Protein AF-A0A6J4PGH0-F1 (afdb_monomer_lite)

Sequence (340 aa):
TLQGSNWSDPEIQKMLEALRATGKNVSIAIIGDNDDTGIKKGKSVWLVARHLQFPCLIIDPLAIDADIPEKGDIREFLEAIESDEFLIRVEAEITKAANLLTSDISLTSHPRTCECVVCLSPKRNINSYIPDTAPTPEQNYVQKAIEALYSAGHWASIAGQLFEFTGTHYELRPEATEKRRIFGWFSTYSEFVNGKYRCNRANSASVNEVYNSMLLAVAVDPNTINPEGLNSYNGVVKINADGSHTLVPHDPKQVYTYVGCKYDPNIDPTDCDRLLECLEPSQREIFLRTAAAALNLKLVRSKLTGRGVKGLLCHGEGSNGKDTLRAVLAAVFGRGMTGR

pLDDT: mean 78.15, std 17.69, range [27.56, 97.88]

Secondary structure (DSSP, 8-state):
---SS---HHHHHHHHHHHHHT-S---EEEE--SSHHHHHHHHHHHHHHHHTT--EEEEPHHHH-TTPPTT--HHHHHHHS-HHHHHHHHHHHHHHHHHTTTS-------TTT------------TT----SSPPPPPPPHHHHHHHHHHTTS-EEEETTEEEEE-SSSEEEE-HHHHHHHHHHHHHH--EEETTEEE-TT-SHHHHHHHHHHHHHHTB--GGGSS-SSEEETTEEEEEPTTS-EEEE---TTS--S--BPPP-TT---HHHHHHHTTS-HHHHHHHHHHHHHHH-HHHHHHHSTT-PPPPP----SSSSSHHHHHHHHHHHS-TTSS--

Structure (mmCIF, N/CA/C/O backbone):
data_AF-A0A6J4PGH0-F1
#
_entry.id   AF-A0A6J4PGH0-F1
#
loop_
_atom_site.group_PDB
_atom_site.id
_atom_site.type_symbol
_atom_site.label_atom_id
_atom_site.label_alt_id
_atom_site.label_comp_id
_atom_site.label_asym_id
_atom_site.label_entity_id
_atom_site.label_seq_id
_atom_site.pdbx_PDB_ins_code
_atom_site.Cartn_x
_atom_site.Cartn_y
_atom_site.Cartn_z
_atom_site.occupancy
_atom_site.B_iso_or_equiv
_atom_site.auth_seq_id
_atom_site.auth_comp_id
_atom_site.auth_asym_id
_atom_site.auth_atom_id
_atom_site.pdbx_PDB_model_num
ATOM 1 N N . THR A 1 1 ? 31.390 29.362 -30.159 1.00 44.06 1 THR A N 1
ATOM 2 C CA . THR A 1 1 ? 31.586 27.968 -30.601 1.00 44.06 1 THR A CA 1
ATOM 3 C C . THR A 1 1 ? 31.394 27.056 -29.409 1.00 44.06 1 THR A C 1
ATOM 5 O O . THR A 1 1 ? 31.881 27.370 -28.329 1.00 44.06 1 THR A O 1
ATOM 8 N N . LEU A 1 2 ? 30.617 25.984 -29.559 1.00 51.91 2 LEU A N 1
ATOM 9 C CA . LEU A 1 2 ? 30.443 24.985 -28.502 1.00 51.91 2 LEU A CA 1
ATOM 10 C C . LEU A 1 2 ? 31.610 24.000 -28.594 1.00 51.91 2 LEU A C 1
ATOM 12 O O . LEU A 1 2 ? 31.599 23.118 -29.442 1.00 51.91 2 LEU A O 1
ATOM 16 N N . GLN A 1 3 ? 32.646 24.188 -27.776 1.00 47.75 3 GLN A N 1
ATOM 17 C CA . GLN A 1 3 ? 33.815 23.302 -27.732 1.00 47.75 3 GLN A CA 1
ATOM 18 C C . GLN A 1 3 ? 33.800 22.460 -26.452 1.00 47.75 3 GLN A C 1
ATOM 20 O O . GLN A 1 3 ? 33.634 22.998 -25.361 1.00 47.75 3 GLN A O 1
ATOM 25 N N . GLY A 1 4 ? 33.967 21.140 -26.582 1.00 53.12 4 GLY A N 1
ATOM 26 C CA . GLY A 1 4 ? 33.986 20.196 -25.456 1.00 53.12 4 GLY A CA 1
ATOM 27 C C . GLY A 1 4 ? 33.193 18.913 -25.725 1.00 53.12 4 GLY A C 1
ATOM 28 O O . GLY A 1 4 ? 32.317 18.874 -26.589 1.00 53.12 4 GLY A O 1
ATOM 29 N N . SER A 1 5 ? 33.521 17.839 -25.002 1.00 48.31 5 SER A N 1
ATOM 30 C CA . SER A 1 5 ? 32.966 16.491 -25.210 1.00 48.31 5 SER A CA 1
ATOM 31 C C . SER A 1 5 ? 31.728 16.160 -24.366 1.00 48.31 5 SER A C 1
ATOM 33 O O . SER A 1 5 ? 31.060 15.175 -24.668 1.00 48.31 5 SER A O 1
ATOM 35 N N . ASN A 1 6 ? 31.376 16.986 -23.377 1.00 53.59 6 ASN A N 1
ATOM 36 C CA . ASN A 1 6 ? 30.259 16.739 -22.463 1.00 53.59 6 ASN A CA 1
ATOM 37 C C . ASN A 1 6 ? 29.240 17.878 -22.543 1.00 53.59 6 ASN A C 1
ATOM 39 O O . ASN A 1 6 ? 29.340 18.843 -21.797 1.00 53.59 6 ASN A O 1
ATOM 43 N N . TRP A 1 7 ? 28.278 17.754 -23.457 1.00 67.50 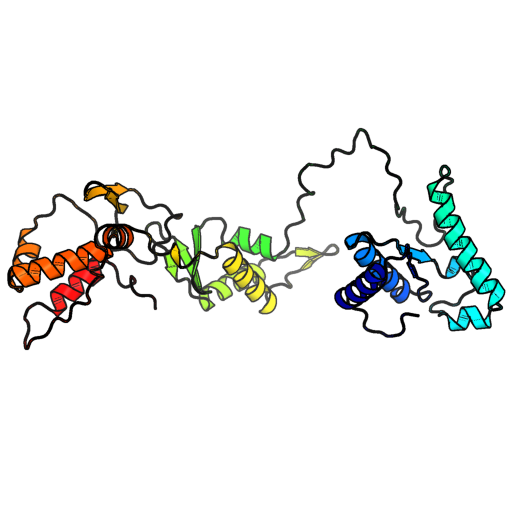7 TRP A N 1
ATOM 44 C CA . TRP A 1 7 ? 27.105 18.626 -23.508 1.00 67.50 7 TRP A CA 1
ATOM 45 C C . TRP A 1 7 ? 25.886 17.791 -23.157 1.00 67.50 7 TRP A C 1
ATOM 47 O O . TRP A 1 7 ? 25.349 17.070 -23.996 1.00 67.50 7 TRP A O 1
ATOM 57 N N . SER A 1 8 ? 25.502 17.837 -21.890 1.00 73.81 8 SER A N 1
ATOM 58 C CA . SER A 1 8 ? 24.271 17.211 -21.424 1.00 73.81 8 SER A CA 1
ATOM 59 C C . SER A 1 8 ? 23.063 18.089 -21.764 1.00 73.81 8 SER A C 1
ATOM 61 O O . SER A 1 8 ? 23.168 19.318 -21.815 1.00 73.81 8 SER A O 1
ATOM 63 N N . ASP A 1 9 ? 21.894 17.477 -21.966 1.00 76.75 9 ASP A N 1
ATOM 64 C CA . ASP A 1 9 ? 20.645 18.202 -22.248 1.00 76.75 9 ASP A CA 1
ATOM 65 C C . ASP A 1 9 ? 20.370 19.368 -21.261 1.00 76.75 9 ASP A C 1
ATOM 67 O O . ASP A 1 9 ? 19.984 20.447 -21.720 1.00 76.75 9 ASP A O 1
ATOM 71 N N . PRO A 1 10 ? 20.646 19.248 -19.938 1.00 81.44 10 PRO A N 1
ATOM 72 C CA . PRO A 1 10 ? 20.509 20.361 -18.992 1.00 81.44 10 PRO A CA 1
ATOM 73 C C . PRO A 1 10 ? 21.456 21.545 -19.242 1.00 81.44 10 PRO A C 1
ATOM 75 O O . PRO A 1 10 ? 21.111 22.688 -18.940 1.00 81.44 10 PRO A O 1
ATOM 78 N N . GLU A 1 11 ? 22.661 21.305 -19.759 1.00 80.69 11 GLU A N 1
ATOM 79 C CA . GLU A 1 11 ? 23.627 22.368 -20.072 1.00 80.69 11 GLU A CA 1
ATOM 80 C C . GLU A 1 11 ? 23.222 23.116 -21.343 1.00 80.69 11 GLU A C 1
ATOM 82 O O . GLU A 1 11 ? 23.263 24.348 -21.375 1.00 80.69 11 GLU A O 1
ATOM 87 N N . ILE A 1 12 ? 22.745 22.378 -22.351 1.00 81.12 12 ILE A N 1
ATOM 88 C CA . ILE A 1 12 ? 22.181 22.947 -23.580 1.00 81.12 12 ILE A CA 1
ATOM 89 C C . ILE A 1 12 ? 20.973 23.823 -23.232 1.00 81.12 12 ILE A C 1
ATOM 91 O O . ILE A 1 12 ? 20.886 24.963 -23.686 1.00 81.12 12 ILE A O 1
ATOM 95 N N . GLN A 1 13 ? 20.076 23.334 -22.372 1.00 84.31 13 GLN A N 1
ATOM 96 C CA . GLN A 1 13 ? 18.908 24.088 -21.926 1.00 84.31 13 GLN A CA 1
ATOM 97 C C . GLN A 1 13 ? 19.294 25.413 -21.253 1.00 84.31 13 GLN A C 1
ATOM 99 O O . GLN A 1 13 ? 18.798 26.465 -21.659 1.00 84.31 13 GLN A O 1
ATOM 104 N N . LYS A 1 14 ? 20.223 25.391 -20.285 1.00 83.88 14 LYS A N 1
ATOM 105 C CA . LYS A 1 14 ? 20.688 26.606 -19.588 1.00 83.88 14 LYS A CA 1
ATOM 106 C C . LYS A 1 14 ? 21.247 27.655 -20.548 1.00 83.88 14 LYS A C 1
ATOM 108 O O . LYS A 1 14 ? 21.003 28.847 -20.374 1.00 83.88 14 LYS A O 1
ATOM 113 N N . MET A 1 15 ? 21.989 27.224 -21.565 1.00 83.75 15 MET A N 1
ATOM 114 C CA . MET A 1 15 ? 22.529 28.124 -22.582 1.00 83.75 15 MET A CA 1
ATOM 115 C C . MET A 1 15 ? 21.416 28.776 -23.416 1.00 83.75 15 MET A C 1
ATOM 117 O O . MET A 1 15 ? 21.440 29.989 -23.629 1.00 83.75 15 MET A O 1
ATOM 121 N N . LEU A 1 16 ? 20.440 27.993 -23.881 1.00 81.38 16 LEU A N 1
ATOM 122 C CA . LEU A 1 16 ? 19.321 28.504 -24.680 1.00 81.38 16 LEU A CA 1
ATOM 123 C C . LEU A 1 16 ? 18.442 29.473 -23.882 1.00 81.38 16 LEU A C 1
ATOM 125 O O . LEU A 1 16 ? 18.019 30.507 -24.399 1.00 81.38 16 LEU A O 1
ATOM 129 N N . GLU A 1 17 ? 18.218 29.183 -22.602 1.00 84.50 17 GLU A N 1
ATOM 130 C CA . GLU A 1 17 ? 17.509 30.070 -21.679 1.00 84.50 17 GLU A CA 1
ATOM 131 C C . GLU A 1 17 ? 18.272 31.381 -21.444 1.00 84.50 17 GLU A C 1
ATOM 133 O O . GLU A 1 17 ? 17.662 32.451 -21.476 1.00 84.50 17 GLU A O 1
ATOM 138 N N . ALA A 1 18 ? 19.601 31.330 -21.294 1.00 83.06 18 ALA A N 1
ATOM 139 C CA . ALA A 1 18 ? 20.434 32.526 -21.172 1.00 83.06 18 ALA A CA 1
ATOM 140 C C . ALA A 1 18 ? 20.383 33.400 -22.437 1.00 83.06 18 ALA A C 1
ATOM 142 O O . ALA A 1 18 ? 20.279 34.622 -22.340 1.00 83.06 18 ALA A O 1
ATOM 143 N N . LEU A 1 19 ? 20.390 32.787 -23.627 1.00 77.31 19 LEU A N 1
ATOM 144 C CA . LEU A 1 19 ? 20.241 33.505 -24.897 1.00 77.31 19 LEU A CA 1
ATOM 145 C C . LEU A 1 19 ? 18.847 34.125 -25.036 1.00 77.31 19 LEU A C 1
ATOM 147 O O . LEU A 1 19 ? 18.732 35.283 -25.437 1.00 77.31 19 LEU A O 1
ATOM 151 N N . ARG A 1 20 ? 17.793 33.412 -24.625 1.00 76.62 20 ARG A N 1
ATOM 152 C CA . ARG A 1 20 ? 16.421 33.938 -24.589 1.00 76.62 20 ARG A CA 1
ATOM 153 C C . ARG A 1 20 ? 16.279 35.116 -23.620 1.00 76.62 20 ARG A C 1
ATOM 155 O O . ARG A 1 20 ? 15.600 36.089 -23.940 1.00 76.62 20 ARG A O 1
ATOM 162 N N . ALA A 1 21 ? 16.949 35.060 -22.468 1.00 78.88 21 ALA A N 1
ATOM 163 C CA . ALA A 1 21 ? 16.929 36.116 -21.456 1.00 78.88 21 ALA A CA 1
ATOM 164 C C . ALA A 1 21 ? 17.537 37.446 -21.941 1.00 78.88 21 ALA A C 1
ATOM 166 O O . ALA A 1 21 ? 17.274 38.489 -21.347 1.00 78.88 21 ALA A O 1
ATOM 167 N N . THR A 1 22 ? 18.293 37.446 -23.047 1.00 75.50 22 THR A N 1
ATOM 168 C CA . THR A 1 22 ? 18.799 38.685 -23.665 1.00 75.50 22 THR A CA 1
ATOM 169 C C . THR A 1 22 ? 17.708 39.531 -24.334 1.00 75.50 22 THR A C 1
ATOM 171 O O . THR A 1 22 ? 17.968 40.682 -24.682 1.00 75.50 22 THR A O 1
ATOM 174 N N . GLY A 1 23 ? 16.500 38.982 -24.536 1.00 65.12 23 GLY A N 1
ATOM 175 C CA . GLY A 1 23 ? 15.345 39.691 -25.102 1.00 65.12 23 GLY A CA 1
ATOM 176 C C . GLY A 1 23 ? 15.461 40.041 -26.591 1.00 65.12 23 GLY A C 1
ATOM 177 O O . GLY A 1 23 ? 14.589 40.719 -27.129 1.00 65.12 23 GLY A O 1
ATOM 178 N N . LYS A 1 24 ? 16.527 39.597 -27.267 1.00 70.75 24 LYS A N 1
ATOM 179 C CA . LYS A 1 24 ? 16.730 39.778 -28.709 1.00 70.75 24 LYS A CA 1
ATOM 180 C C . LYS A 1 24 ? 16.113 38.605 -29.480 1.00 70.75 24 LYS A C 1
ATOM 182 O O . LYS A 1 24 ? 16.091 37.480 -28.985 1.00 70.75 24 LYS A O 1
ATOM 187 N N . ASN A 1 25 ? 15.671 38.852 -30.714 1.00 68.44 25 ASN A N 1
ATOM 188 C CA . ASN A 1 25 ? 15.245 37.801 -31.646 1.00 68.44 25 ASN A CA 1
ATOM 189 C C . ASN A 1 25 ? 16.471 37.029 -32.153 1.00 68.44 25 ASN A C 1
ATOM 191 O O . ASN A 1 25 ? 16.972 37.276 -33.246 1.00 68.44 25 ASN A O 1
ATOM 195 N N . VAL A 1 26 ? 16.991 36.140 -31.312 1.00 72.62 26 VAL A N 1
ATOM 196 C CA . VAL A 1 26 ? 18.173 35.325 -31.600 1.00 72.62 26 VAL A CA 1
ATOM 197 C C . VAL A 1 26 ? 17.727 33.969 -32.133 1.00 72.62 26 VAL A C 1
ATOM 199 O O . VAL A 1 26 ? 16.844 33.332 -31.565 1.00 72.62 26 VAL A O 1
ATOM 202 N N . SER A 1 27 ? 18.362 33.529 -33.216 1.00 74.06 27 SER A N 1
ATOM 203 C CA . SER A 1 27 ? 18.277 32.158 -33.725 1.00 74.06 27 SER A CA 1
ATOM 204 C C . SER A 1 27 ? 19.649 31.510 -33.619 1.00 74.06 27 SER A C 1
ATOM 206 O O . SER A 1 27 ? 20.665 32.205 -33.653 1.00 74.06 27 SER A O 1
ATOM 208 N N . ILE A 1 28 ? 19.688 30.188 -33.485 1.00 76.56 28 ILE A N 1
ATOM 209 C CA . ILE A 1 28 ? 20.949 29.446 -33.400 1.00 76.56 28 ILE A CA 1
ATOM 210 C C . ILE A 1 28 ? 21.118 28.592 -34.644 1.00 76.56 28 ILE A C 1
ATOM 212 O O . ILE A 1 28 ? 20.252 27.779 -34.956 1.00 76.56 28 ILE A O 1
ATOM 216 N N . ALA A 1 29 ? 22.255 28.750 -35.312 1.00 77.94 29 ALA A N 1
ATOM 217 C CA . ALA A 1 29 ? 22.726 27.841 -36.344 1.00 77.94 29 ALA A CA 1
ATOM 218 C C . ALA A 1 29 ? 23.847 26.964 -35.773 1.00 77.94 29 ALA A C 1
ATOM 220 O O . ALA A 1 29 ? 24.722 27.461 -35.060 1.00 77.94 29 ALA A O 1
ATOM 221 N N . ILE A 1 30 ? 23.805 25.666 -36.061 1.00 81.00 30 ILE A N 1
ATOM 222 C CA . ILE A 1 30 ? 24.772 24.683 -35.566 1.00 81.00 30 ILE A CA 1
ATOM 223 C C . ILE A 1 30 ? 25.375 23.957 -36.751 1.00 81.00 30 ILE A C 1
ATOM 225 O O . ILE A 1 30 ? 24.653 23.348 -37.536 1.00 81.00 30 ILE A O 1
ATOM 229 N N . ILE A 1 31 ? 26.699 23.996 -36.819 1.00 80.19 31 ILE A N 1
ATOM 230 C CA . ILE A 1 31 ? 27.515 23.209 -37.737 1.00 80.19 31 ILE A CA 1
ATOM 231 C C . ILE A 1 31 ? 28.259 22.207 -36.854 1.00 80.19 31 ILE A C 1
ATOM 233 O O . ILE A 1 31 ? 28.934 22.611 -35.905 1.00 80.19 31 ILE A O 1
ATOM 237 N N . GLY A 1 32 ? 28.033 20.916 -37.088 1.00 78.94 32 GLY A N 1
ATOM 238 C CA . GLY A 1 32 ? 28.715 19.836 -36.374 1.00 78.94 32 GLY A CA 1
ATOM 239 C C . GLY A 1 32 ? 29.925 19.320 -37.148 1.00 78.94 32 GLY A C 1
ATOM 240 O O . GLY A 1 32 ? 30.144 19.713 -38.289 1.00 78.94 32 GLY A O 1
ATOM 241 N N . ASP A 1 33 ? 30.671 18.408 -36.536 1.00 81.19 33 ASP A N 1
ATOM 242 C CA . ASP A 1 33 ? 31.723 17.652 -37.222 1.00 81.19 33 ASP A CA 1
ATOM 243 C C . ASP A 1 33 ? 31.094 16.756 -38.310 1.00 81.19 33 ASP A C 1
ATOM 245 O O . ASP A 1 33 ? 29.951 16.302 -38.163 1.00 81.19 33 ASP A O 1
ATOM 249 N N . ASN A 1 34 ? 31.830 16.473 -39.390 1.00 80.25 34 ASN A N 1
ATOM 250 C CA . ASN A 1 34 ? 31.383 15.602 -40.484 1.00 80.25 34 ASN A CA 1
ATOM 251 C C . ASN A 1 34 ? 31.472 14.108 -40.107 1.00 80.25 34 ASN A C 1
ATOM 253 O O . ASN A 1 34 ? 32.156 13.314 -40.757 1.00 80.25 34 ASN A O 1
ATOM 257 N N . ASP A 1 35 ? 30.825 13.723 -39.006 1.00 77.19 35 ASP A N 1
ATOM 258 C CA . ASP A 1 35 ? 30.747 12.347 -38.521 1.00 77.19 35 ASP A CA 1
ATOM 259 C C . ASP A 1 35 ? 29.421 12.042 -37.795 1.00 77.19 35 ASP A C 1
ATOM 261 O O . ASP A 1 35 ? 28.601 12.915 -37.492 1.00 77.19 35 ASP A O 1
ATOM 265 N N . ASP A 1 36 ? 29.207 10.764 -37.471 1.00 73.50 36 ASP A N 1
ATOM 266 C CA . ASP A 1 36 ? 28.021 10.312 -36.732 1.00 73.50 36 ASP A CA 1
ATOM 267 C C . ASP A 1 36 ? 27.875 10.984 -35.355 1.00 73.50 36 ASP A C 1
ATOM 269 O O . ASP A 1 36 ? 26.766 11.083 -34.814 1.00 73.50 36 ASP A O 1
ATOM 273 N N . THR A 1 37 ? 28.984 11.423 -34.756 1.00 75.88 37 THR A N 1
ATOM 274 C CA . THR A 1 37 ? 29.007 12.077 -33.446 1.00 75.88 37 THR A CA 1
ATOM 275 C C . THR A 1 37 ? 28.481 13.507 -33.548 1.00 75.88 37 THR A C 1
ATOM 277 O O . THR A 1 37 ? 27.618 13.894 -32.756 1.00 75.88 37 THR A O 1
ATOM 280 N N . GLY A 1 38 ? 28.943 14.272 -34.536 1.00 73.56 38 GLY A N 1
ATOM 281 C CA . GLY A 1 38 ? 28.488 15.615 -34.871 1.00 73.56 38 GLY A CA 1
ATOM 282 C C . GLY A 1 38 ? 27.005 15.628 -35.223 1.00 73.56 38 GLY A C 1
ATOM 283 O O . GLY A 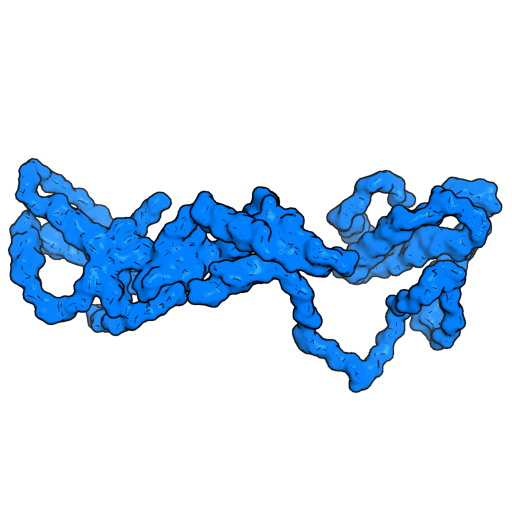1 38 ? 26.247 16.426 -34.666 1.00 73.56 38 GLY A O 1
ATOM 284 N N . ILE A 1 39 ? 26.548 14.655 -36.020 1.00 75.50 39 ILE A N 1
ATOM 285 C CA . ILE A 1 39 ? 25.127 14.488 -36.365 1.00 75.50 39 ILE A CA 1
ATOM 286 C C . ILE A 1 39 ? 24.275 14.234 -35.112 1.00 75.50 39 ILE A C 1
ATOM 288 O O . ILE A 1 39 ? 23.221 14.854 -34.933 1.00 75.50 39 ILE A O 1
ATOM 292 N N . LYS A 1 40 ? 24.707 13.335 -34.217 1.00 75.75 40 LYS A N 1
ATOM 293 C CA . LYS A 1 40 ? 23.983 13.052 -32.963 1.00 75.75 40 LYS A CA 1
ATOM 294 C C . LYS A 1 40 ? 23.931 14.275 -32.048 1.00 75.75 40 LYS A C 1
ATOM 296 O O . LYS A 1 40 ? 22.865 14.570 -31.514 1.00 75.75 40 LYS A O 1
ATOM 301 N N . LYS A 1 41 ? 25.035 15.015 -31.914 1.00 76.50 41 LYS A N 1
ATOM 302 C CA . LYS A 1 41 ? 25.087 16.257 -31.125 1.00 76.50 41 LYS A CA 1
ATOM 303 C C . LYS A 1 41 ? 24.156 17.330 -31.691 1.00 76.50 41 LYS A C 1
ATOM 305 O O . LYS A 1 41 ? 23.384 17.914 -30.934 1.00 76.50 41 LYS A O 1
ATOM 310 N N . GLY A 1 42 ? 24.163 17.541 -33.009 1.00 77.19 42 GLY A N 1
ATOM 311 C CA . GLY A 1 42 ? 23.244 18.466 -33.679 1.00 77.19 42 GLY A CA 1
ATOM 312 C C . GLY A 1 42 ? 21.776 18.114 -33.416 1.00 77.19 42 GLY A C 1
ATOM 313 O O . GLY A 1 42 ? 20.981 18.984 -33.059 1.00 77.19 42 GLY A O 1
ATOM 314 N N . LYS A 1 43 ? 21.425 16.821 -33.481 1.00 78.00 43 LYS A N 1
ATOM 315 C CA . LYS A 1 43 ? 20.077 16.330 -33.143 1.00 78.00 43 LYS A CA 1
ATOM 316 C C . LYS A 1 43 ? 19.695 16.594 -31.684 1.00 78.00 43 LYS A C 1
ATOM 318 O O . LYS A 1 43 ? 18.575 17.039 -31.440 1.00 78.00 43 LYS A O 1
ATOM 323 N N . SER A 1 44 ? 20.597 16.356 -30.731 1.00 77.56 44 SER A N 1
ATOM 324 C CA . SER A 1 44 ? 20.342 16.643 -29.312 1.00 77.56 44 SER A CA 1
ATOM 325 C C . SER A 1 44 ? 20.061 18.126 -29.073 1.00 77.56 44 SER A C 1
ATOM 327 O O . SER A 1 44 ? 19.065 18.463 -28.434 1.00 77.56 44 SER A O 1
ATOM 329 N N . VAL A 1 45 ? 20.866 19.028 -29.647 1.00 79.00 45 VAL A N 1
ATOM 330 C CA . VAL A 1 45 ? 20.634 20.471 -29.475 1.00 79.00 45 VAL A CA 1
ATOM 331 C C . VAL A 1 45 ? 19.317 20.910 -30.120 1.00 79.00 45 VAL A C 1
ATOM 333 O O . VAL A 1 45 ? 18.567 21.676 -29.514 1.00 79.00 45 VAL A O 1
ATOM 336 N N . TRP A 1 46 ? 18.986 20.383 -31.302 1.00 80.25 46 TRP A N 1
ATOM 337 C CA . TRP A 1 46 ? 17.708 20.664 -31.959 1.00 80.25 46 TRP A CA 1
ATOM 338 C C . TRP A 1 46 ? 16.501 20.206 -31.128 1.00 80.25 46 TRP A C 1
ATOM 340 O O . TRP A 1 46 ? 15.517 20.938 -31.021 1.00 80.25 46 TRP A O 1
ATOM 350 N N . LEU A 1 47 ? 16.570 19.024 -30.502 1.00 75.19 47 LEU A N 1
ATOM 351 C CA . LEU A 1 47 ? 15.499 18.509 -29.640 1.00 75.19 47 LEU A CA 1
ATOM 352 C C . LEU A 1 47 ? 15.262 19.415 -28.428 1.00 75.19 47 LEU A C 1
ATOM 354 O O . LEU A 1 47 ? 14.121 19.800 -28.166 1.00 75.19 47 LEU A O 1
ATOM 358 N N . VAL A 1 48 ? 16.328 19.810 -27.728 1.00 77.50 48 VAL A N 1
ATOM 359 C CA . VAL A 1 48 ? 16.228 20.721 -26.577 1.00 77.50 48 VAL A CA 1
ATOM 360 C C . VAL A 1 48 ? 15.696 22.092 -27.013 1.00 77.50 48 VAL A C 1
ATOM 362 O O . VAL A 1 48 ? 14.776 22.622 -26.389 1.00 77.50 48 VAL A O 1
ATOM 365 N N . ALA A 1 49 ? 16.188 22.642 -28.128 1.00 73.75 49 ALA A N 1
ATOM 366 C CA . ALA A 1 49 ? 15.690 23.904 -28.676 1.00 73.75 49 ALA A CA 1
ATOM 367 C C . ALA A 1 49 ? 14.201 23.836 -29.037 1.00 73.75 49 ALA A C 1
ATOM 369 O O . ALA A 1 49 ? 13.439 24.743 -28.701 1.00 73.75 49 ALA A O 1
ATOM 370 N N . ARG A 1 50 ? 13.751 22.728 -29.634 1.00 75.12 50 ARG A N 1
ATOM 371 C CA . ARG A 1 50 ? 12.338 22.497 -29.952 1.00 75.12 50 ARG A CA 1
ATOM 372 C C . ARG A 1 50 ? 11.466 22.436 -28.699 1.00 75.12 50 ARG A C 1
ATOM 374 O O . ARG A 1 50 ? 10.388 23.028 -28.699 1.00 75.12 50 ARG A O 1
ATOM 381 N N . HIS A 1 51 ? 11.920 21.767 -27.638 1.00 72.69 51 HIS A N 1
ATOM 382 C CA . HIS A 1 51 ? 11.201 21.733 -26.359 1.00 72.69 51 HIS A CA 1
ATOM 383 C C . HIS A 1 51 ? 11.037 23.126 -25.740 1.00 72.69 51 HIS A C 1
ATOM 385 O O . HIS A 1 51 ? 9.988 23.425 -25.174 1.00 72.69 51 HIS A O 1
ATOM 391 N N . LEU A 1 52 ? 12.031 23.997 -25.909 1.00 73.44 52 LEU A N 1
ATOM 392 C CA . LEU A 1 52 ? 12.001 25.380 -25.425 1.00 73.44 52 LEU A CA 1
ATOM 393 C C . LEU A 1 52 ? 11.335 26.366 -26.399 1.00 73.44 52 LEU A C 1
ATOM 395 O O . LEU A 1 52 ? 11.275 27.560 -26.098 1.00 73.44 52 LEU A O 1
ATOM 399 N N . GLN A 1 53 ? 10.837 25.881 -27.546 1.00 74.19 53 GLN A N 1
ATOM 400 C CA . GLN A 1 53 ? 10.312 26.692 -28.653 1.00 74.19 53 GLN A CA 1
ATOM 401 C C . GLN A 1 53 ? 11.313 27.756 -29.141 1.00 74.19 53 GLN A C 1
ATOM 403 O O . GLN A 1 53 ? 10.940 28.874 -29.492 1.00 74.19 53 GLN A O 1
ATOM 408 N N . PHE A 1 54 ? 12.599 27.409 -29.144 1.00 72.12 54 PHE A N 1
ATOM 409 C CA . PHE A 1 54 ? 13.692 28.283 -29.546 1.00 72.12 54 PHE A CA 1
ATOM 410 C C . PHE A 1 54 ? 14.077 28.026 -31.019 1.00 72.12 54 PHE A C 1
ATOM 412 O O . PHE A 1 54 ? 14.309 26.867 -31.379 1.00 72.12 54 PHE A O 1
ATOM 419 N N . PRO A 1 55 ? 14.175 29.057 -31.885 1.00 77.62 55 PRO A N 1
ATOM 420 C CA . PRO A 1 55 ? 14.565 28.881 -33.286 1.00 77.62 55 PRO A CA 1
ATOM 421 C C . PRO A 1 55 ? 15.978 28.295 -33.438 1.00 77.62 55 PRO A C 1
ATOM 423 O O . PRO A 1 55 ? 16.967 28.893 -33.004 1.00 77.62 55 PRO A O 1
ATOM 426 N N . CYS A 1 56 ? 16.075 27.125 -34.075 1.00 80.31 56 CYS A N 1
ATOM 427 C CA . CYS A 1 56 ? 17.331 26.401 -34.260 1.00 80.31 56 CYS A CA 1
ATOM 428 C C . CYS A 1 56 ? 17.427 25.783 -35.662 1.00 80.31 56 CYS A C 1
ATOM 430 O O . CYS A 1 56 ? 16.493 25.120 -36.117 1.00 80.31 56 CYS A O 1
ATOM 432 N N . LEU A 1 57 ? 18.572 25.985 -36.316 1.00 80.31 57 LEU A N 1
ATOM 433 C CA . LEU A 1 57 ? 18.945 25.426 -37.611 1.00 80.31 57 LEU A CA 1
ATOM 434 C C . LEU A 1 57 ? 20.169 24.520 -37.443 1.00 80.31 57 LEU A C 1
ATOM 436 O O . LEU A 1 57 ? 21.175 24.933 -36.868 1.00 80.31 57 LEU A O 1
ATOM 440 N N . ILE A 1 58 ? 20.092 23.303 -37.978 1.00 81.06 58 ILE A N 1
ATOM 441 C CA . ILE A 1 58 ? 21.249 22.415 -38.123 1.00 81.06 58 ILE A CA 1
ATOM 442 C C . ILE A 1 58 ? 21.710 22.507 -39.574 1.00 81.06 58 ILE A C 1
ATOM 444 O O . ILE A 1 58 ? 20.910 22.271 -40.478 1.00 81.06 58 ILE A O 1
ATOM 448 N N . ILE A 1 59 ? 22.971 22.875 -39.782 1.00 80.12 59 ILE A N 1
ATOM 449 C CA . ILE A 1 59 ? 23.585 23.005 -41.103 1.00 80.12 59 ILE A CA 1
ATOM 450 C C . ILE A 1 59 ? 24.426 21.757 -41.357 1.00 80.12 59 ILE A C 1
ATOM 452 O O . ILE A 1 59 ? 25.234 21.366 -40.513 1.00 80.12 59 ILE A O 1
ATOM 456 N N . ASP A 1 60 ? 24.206 21.129 -42.511 1.00 79.38 60 ASP A N 1
ATOM 457 C CA . ASP A 1 60 ? 24.998 19.988 -42.965 1.00 79.38 60 ASP A CA 1
ATOM 458 C C . ASP A 1 60 ? 26.412 20.463 -43.350 1.00 79.38 60 ASP A C 1
ATOM 460 O O . ASP A 1 60 ? 26.533 21.342 -44.210 1.00 79.38 60 ASP A O 1
ATOM 464 N N . PRO A 1 61 ? 27.477 19.899 -42.754 1.00 80.12 61 PRO A N 1
ATOM 465 C CA . PRO A 1 61 ? 28.858 20.180 -43.134 1.00 80.12 61 PRO A CA 1
ATOM 466 C C . PRO A 1 61 ? 29.117 20.065 -44.644 1.00 80.12 61 PRO A C 1
ATOM 468 O O . PRO A 1 61 ? 29.791 20.918 -45.222 1.00 80.12 61 PRO A O 1
ATOM 471 N N . LEU A 1 62 ? 28.505 19.075 -45.303 1.00 80.38 62 LEU A N 1
ATOM 472 C CA . LEU A 1 62 ? 28.668 18.832 -46.741 1.00 80.38 62 LEU A CA 1
ATOM 473 C C . LEU A 1 62 ? 27.994 19.894 -47.620 1.00 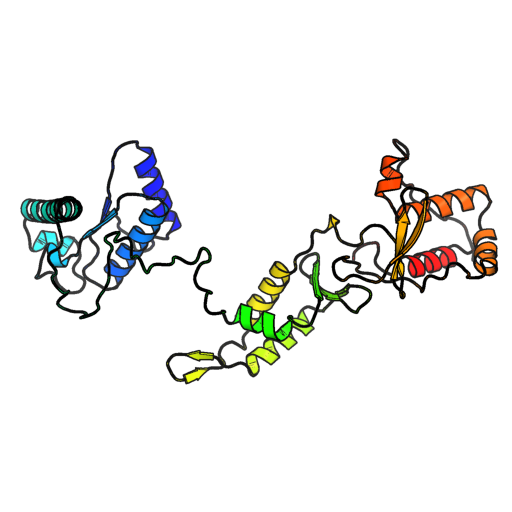80.38 62 LEU A C 1
ATOM 475 O O . LEU A 1 62 ? 28.304 20.004 -48.805 1.00 80.38 62 LEU A O 1
ATOM 479 N N . ALA A 1 63 ? 27.065 20.676 -47.062 1.00 78.69 63 ALA A N 1
ATOM 480 C CA . ALA A 1 63 ? 26.465 21.810 -47.761 1.00 78.69 63 ALA A CA 1
ATOM 481 C C . ALA A 1 63 ? 27.396 23.035 -47.786 1.00 78.69 63 ALA A C 1
ATOM 483 O O . ALA A 1 63 ? 27.232 23.907 -48.637 1.00 78.69 63 ALA A O 1
ATOM 484 N N . ILE A 1 64 ? 28.366 23.098 -46.869 1.00 80.00 64 ILE A N 1
ATOM 485 C CA . ILE A 1 64 ? 29.365 24.170 -46.795 1.00 80.00 64 ILE A CA 1
ATOM 486 C C . ILE A 1 64 ? 30.590 23.800 -47.635 1.00 80.00 64 ILE A C 1
ATOM 488 O O . ILE A 1 64 ? 31.060 24.609 -48.438 1.00 80.00 64 ILE A O 1
ATOM 492 N N . ASP A 1 65 ? 31.078 22.571 -47.491 1.00 81.62 65 ASP A N 1
ATOM 493 C CA . ASP A 1 65 ? 32.174 22.031 -48.288 1.00 81.62 65 ASP A CA 1
ATOM 494 C C . ASP A 1 65 ? 31.864 20.590 -48.684 1.00 81.62 65 ASP A C 1
ATOM 496 O O . ASP A 1 65 ? 31.764 19.709 -47.833 1.00 81.62 65 ASP A O 1
ATOM 500 N N . ALA A 1 66 ? 31.709 20.343 -49.982 1.00 81.25 66 ALA A N 1
ATOM 501 C CA . ALA A 1 66 ? 31.401 19.012 -50.492 1.00 81.25 66 ALA A CA 1
ATOM 502 C C . ALA A 1 66 ? 32.578 18.035 -50.329 1.00 81.25 66 ALA A C 1
ATOM 504 O O . ALA A 1 66 ? 32.355 16.821 -50.291 1.00 81.25 66 ALA A O 1
ATOM 505 N N . ASP A 1 67 ? 33.801 18.563 -50.214 1.00 80.56 67 ASP A N 1
ATOM 506 C CA . ASP A 1 67 ? 35.041 17.792 -50.156 1.00 80.56 67 ASP A CA 1
ATOM 507 C C . ASP A 1 67 ? 35.587 17.653 -48.723 1.00 80.56 67 ASP A C 1
ATOM 509 O O . ASP A 1 67 ? 36.668 17.087 -48.530 1.00 80.56 67 ASP A O 1
ATOM 513 N N . ILE A 1 68 ? 34.839 18.108 -47.704 1.00 83.19 68 ILE A N 1
ATOM 514 C CA . ILE A 1 68 ? 35.264 17.972 -46.307 1.00 83.19 68 ILE A CA 1
ATOM 515 C C . ILE A 1 68 ? 35.503 16.490 -45.954 1.00 83.19 68 ILE A C 1
ATOM 517 O O . ILE A 1 68 ? 34.632 15.639 -46.189 1.00 83.19 68 ILE A O 1
ATOM 521 N N . PRO A 1 69 ? 36.666 16.147 -45.363 1.00 78.81 69 PRO A N 1
ATOM 522 C CA . PRO A 1 69 ? 36.984 14.776 -44.987 1.00 78.81 69 PRO A CA 1
ATOM 523 C C . PRO A 1 69 ? 35.956 14.154 -44.035 1.00 78.81 69 PRO A C 1
ATOM 525 O O . PRO A 1 69 ? 35.252 14.843 -43.294 1.00 78.81 69 PRO A O 1
ATOM 528 N N . GLU A 1 70 ? 35.899 12.822 -44.005 1.00 76.25 70 GLU A N 1
ATOM 529 C CA . GLU A 1 70 ? 35.162 12.095 -42.967 1.00 76.25 70 GLU A CA 1
ATOM 530 C C . GLU A 1 70 ? 35.776 12.424 -41.595 1.00 76.25 70 GLU A C 1
ATOM 532 O O . GLU A 1 70 ? 36.983 12.265 -41.405 1.00 76.25 70 GLU A O 1
ATOM 537 N N . LYS A 1 71 ? 34.947 12.879 -40.646 1.00 79.88 71 LYS A N 1
ATOM 538 C CA . LYS A 1 71 ? 35.354 13.483 -39.360 1.00 79.88 71 LYS A CA 1
ATOM 539 C C . LYS A 1 71 ? 36.064 14.835 -39.460 1.00 79.88 71 LYS A C 1
ATOM 541 O O . LYS A 1 71 ? 36.693 15.238 -38.487 1.00 79.88 71 LYS A O 1
ATOM 546 N N . GLY A 1 72 ? 35.961 15.526 -40.593 1.00 77.50 72 GLY A N 1
ATOM 547 C CA . GLY A 1 72 ? 36.411 16.911 -40.702 1.00 77.50 72 GLY A CA 1
ATOM 548 C C . GLY A 1 72 ? 35.642 17.814 -39.736 1.00 77.50 72 GLY A C 1
ATOM 549 O O . GLY A 1 72 ? 34.433 17.649 -39.542 1.00 77.50 72 GLY A O 1
ATOM 550 N N . ASP A 1 73 ? 36.357 18.744 -39.122 1.00 78.69 73 ASP A N 1
ATOM 551 C CA . ASP A 1 73 ? 35.864 19.734 -38.183 1.00 78.69 73 ASP A CA 1
ATOM 552 C C . ASP A 1 73 ? 35.951 21.156 -38.779 1.00 78.69 73 ASP A C 1
ATOM 554 O O . ASP A 1 73 ? 36.139 21.365 -39.983 1.00 78.69 73 ASP A O 1
ATOM 558 N N . ILE A 1 74 ? 35.717 22.174 -37.948 1.00 78.69 74 ILE A N 1
ATOM 559 C CA . ILE A 1 74 ? 35.714 23.570 -38.398 1.00 78.69 74 ILE A CA 1
ATOM 560 C C . ILE A 1 74 ? 37.073 24.065 -38.895 1.00 78.69 74 ILE A C 1
ATOM 562 O O . ILE A 1 74 ? 37.144 25.001 -39.687 1.00 78.69 74 ILE A O 1
ATOM 566 N N . ARG A 1 75 ? 38.156 23.452 -38.431 1.00 81.19 75 ARG A N 1
ATOM 567 C CA . ARG A 1 75 ? 39.511 23.747 -38.861 1.00 81.19 75 ARG A CA 1
ATOM 568 C C . ARG A 1 75 ? 39.708 23.328 -40.308 1.00 81.19 75 ARG A C 1
ATOM 570 O O . ARG A 1 75 ? 40.248 24.118 -41.071 1.00 81.19 75 ARG A O 1
ATOM 577 N N . GLU A 1 76 ? 39.227 22.152 -40.696 1.00 80.88 76 GLU A N 1
ATOM 578 C CA . GLU A 1 76 ? 39.311 21.677 -42.074 1.00 80.88 76 GLU A CA 1
ATOM 579 C C . GLU A 1 76 ? 38.526 22.589 -43.027 1.00 80.88 76 GLU A C 1
ATOM 581 O O . GLU A 1 76 ? 39.023 22.883 -44.112 1.00 80.88 76 GLU A O 1
ATOM 586 N N . PHE A 1 77 ? 37.376 23.138 -42.606 1.00 77.00 77 PHE A N 1
ATOM 587 C CA . PHE A 1 77 ? 36.672 24.160 -43.397 1.00 77.00 77 PHE A CA 1
ATOM 588 C C . PHE A 1 77 ? 37.525 25.404 -43.642 1.00 77.00 77 PHE A C 1
ATOM 590 O O . PHE A 1 77 ? 37.569 25.905 -44.760 1.00 77.00 77 PHE A O 1
ATOM 597 N N . LEU A 1 78 ? 38.189 25.911 -42.603 1.00 80.06 78 LEU A N 1
ATOM 598 C CA . LEU A 1 78 ? 38.982 27.140 -42.683 1.00 80.06 78 LEU A CA 1
ATOM 599 C C . LEU A 1 78 ? 40.357 26.930 -43.339 1.00 80.06 78 LEU A C 1
ATOM 601 O O . LEU A 1 78 ? 41.009 27.902 -43.710 1.00 80.06 78 LEU A O 1
ATOM 605 N N . GLU A 1 79 ? 40.811 25.680 -43.464 1.00 82.62 79 GLU A N 1
ATOM 606 C CA . GLU A 1 79 ? 42.012 25.305 -44.217 1.00 82.62 79 GLU A CA 1
ATOM 607 C C . GLU A 1 79 ? 41.705 25.077 -45.710 1.00 82.62 79 GLU A C 1
ATOM 609 O O . GLU A 1 79 ? 42.562 25.345 -46.553 1.00 82.62 79 GLU A O 1
ATOM 614 N N . ALA A 1 80 ? 40.495 24.613 -46.045 1.00 78.19 80 ALA A N 1
ATOM 615 C CA . ALA A 1 80 ? 40.059 24.366 -47.421 1.00 78.19 80 ALA A CA 1
ATOM 616 C C . ALA A 1 80 ? 39.401 25.587 -48.091 1.00 78.19 80 ALA A C 1
ATOM 618 O O . ALA A 1 80 ? 39.466 25.736 -49.313 1.00 78.19 80 ALA A O 1
ATOM 619 N N . ILE A 1 81 ? 38.764 26.460 -47.305 1.00 82.56 81 ILE A N 1
ATOM 620 C CA . ILE A 1 81 ? 37.969 27.593 -47.780 1.00 82.56 81 ILE A CA 1
ATOM 621 C C . ILE A 1 81 ? 38.395 28.865 -47.035 1.00 82.56 81 ILE A C 1
ATOM 623 O O . ILE A 1 81 ? 38.522 28.881 -45.812 1.00 82.56 81 ILE A O 1
ATOM 627 N N . GLU A 1 82 ? 38.575 29.962 -47.774 1.00 82.00 82 GLU A N 1
ATOM 628 C CA . GLU A 1 82 ? 38.825 31.285 -47.191 1.00 82.00 82 GLU A CA 1
ATOM 629 C C . GLU A 1 82 ? 37.680 31.704 -46.251 1.00 82.00 82 GLU A C 1
ATOM 631 O O . GLU A 1 82 ? 36.504 31.451 -46.517 1.00 82.00 82 GLU A O 1
ATOM 636 N N . SER A 1 83 ? 38.007 32.384 -45.150 1.00 80.12 83 SER A N 1
ATOM 637 C CA . SER A 1 83 ? 37.041 32.672 -44.071 1.00 80.12 83 SER A CA 1
ATOM 638 C C . SER A 1 83 ? 35.794 33.435 -44.541 1.00 80.12 83 SER A C 1
ATOM 640 O O . SER A 1 83 ? 34.691 33.163 -44.066 1.00 80.12 83 SER A O 1
ATOM 642 N N . ASP A 1 84 ? 35.951 34.355 -45.495 1.00 81.75 84 ASP A N 1
ATOM 643 C CA . ASP A 1 84 ? 34.835 35.125 -46.055 1.00 81.75 84 ASP A CA 1
ATOM 644 C C . ASP A 1 84 ? 33.899 34.242 -46.893 1.00 81.75 84 ASP A C 1
ATOM 646 O O . ASP A 1 84 ? 32.678 34.358 -46.805 1.00 81.75 84 ASP A O 1
ATOM 650 N N . GLU A 1 85 ? 34.459 33.301 -47.654 1.00 81.38 85 GLU A N 1
ATOM 651 C CA . GLU A 1 85 ? 33.697 32.342 -48.457 1.00 81.38 85 GLU A CA 1
ATOM 652 C C . GLU A 1 85 ? 32.960 31.335 -47.559 1.00 81.38 85 GLU A C 1
ATOM 654 O O . GLU A 1 85 ? 31.801 31.004 -47.816 1.00 81.38 85 GLU A O 1
ATOM 659 N N . PHE A 1 86 ? 33.571 30.910 -46.449 1.00 82.31 86 PHE A N 1
ATOM 660 C CA . PHE A 1 86 ? 32.897 30.099 -45.432 1.00 82.31 86 PHE A CA 1
ATOM 661 C C . PHE A 1 86 ? 31.665 30.819 -44.858 1.00 82.31 86 PHE A C 1
ATOM 663 O O . PHE A 1 86 ? 30.580 30.236 -44.791 1.00 82.31 86 PHE A O 1
ATOM 670 N N . LEU A 1 87 ? 31.798 32.099 -44.494 1.00 82.44 87 LEU A N 1
ATOM 671 C CA . LEU A 1 87 ? 30.679 32.895 -43.979 1.00 82.44 87 LEU A CA 1
ATOM 672 C C . LEU A 1 87 ? 29.569 33.069 -45.020 1.00 82.44 87 LEU A C 1
ATOM 674 O O . LEU A 1 87 ? 28.403 32.868 -44.685 1.00 82.44 87 LEU A O 1
ATOM 678 N N . ILE A 1 88 ? 29.919 33.351 -46.280 1.00 84.12 88 ILE A N 1
ATOM 679 C CA . ILE A 1 88 ? 28.951 33.470 -47.382 1.00 84.12 88 ILE A CA 1
ATOM 680 C C . ILE A 1 88 ? 28.136 32.182 -47.535 1.00 84.12 88 ILE A C 1
ATOM 682 O O . ILE A 1 88 ? 26.914 32.238 -47.682 1.00 84.12 88 ILE A O 1
ATOM 686 N N . ARG A 1 89 ? 28.776 31.010 -47.462 1.00 82.44 89 ARG A N 1
ATOM 687 C CA . ARG A 1 89 ? 28.085 29.715 -47.587 1.00 82.44 89 ARG A CA 1
ATOM 688 C C . ARG A 1 89 ? 27.175 29.415 -46.401 1.00 82.44 89 ARG A C 1
ATOM 690 O O . ARG A 1 89 ? 26.054 28.942 -46.591 1.00 82.44 89 ARG A O 1
ATOM 697 N N . VAL A 1 90 ? 27.612 29.739 -45.185 1.00 81.50 90 VAL A N 1
ATOM 698 C CA . VAL A 1 90 ? 26.785 29.597 -43.977 1.00 81.50 90 VAL A CA 1
ATOM 699 C C . VAL A 1 90 ? 25.570 30.523 -44.038 1.00 81.50 90 VAL A C 1
ATOM 701 O O . VAL A 1 90 ? 24.444 30.088 -43.786 1.00 81.50 90 VAL A O 1
ATOM 704 N N . GLU A 1 91 ? 25.767 31.786 -44.415 1.00 81.38 91 GLU A N 1
ATOM 705 C CA . GLU A 1 91 ? 24.679 32.746 -44.600 1.00 81.38 91 GLU A CA 1
ATOM 706 C C . GLU A 1 91 ? 23.728 32.324 -45.724 1.00 81.38 91 GLU A C 1
ATOM 708 O O . GLU A 1 91 ? 22.512 32.477 -45.581 1.00 81.38 91 GLU A O 1
ATOM 713 N N . ALA A 1 92 ? 24.244 31.742 -46.809 1.00 80.81 92 ALA A N 1
ATOM 714 C CA . ALA A 1 92 ? 23.431 31.221 -47.902 1.00 80.81 92 ALA A CA 1
ATOM 715 C C . ALA A 1 92 ? 22.518 30.078 -47.437 1.00 80.81 92 ALA A C 1
ATOM 717 O O . ALA A 1 92 ? 21.330 30.092 -47.760 1.00 80.81 92 ALA A O 1
ATOM 718 N N . GLU A 1 93 ? 23.013 29.138 -46.627 1.00 78.50 93 GLU A N 1
ATOM 719 C CA . GLU A 1 93 ? 22.185 28.054 -46.079 1.00 78.50 93 GLU A CA 1
ATOM 720 C C . GLU A 1 93 ? 21.170 28.559 -45.039 1.00 78.50 93 GLU A C 1
ATOM 722 O O . GLU A 1 93 ? 20.015 28.127 -45.050 1.00 78.50 93 GLU A O 1
ATOM 727 N N . ILE A 1 94 ? 21.532 29.542 -44.204 1.00 78.25 94 ILE A N 1
ATOM 728 C CA . ILE A 1 94 ? 20.575 30.221 -43.308 1.00 78.25 94 ILE A CA 1
ATOM 729 C C . ILE A 1 94 ? 19.472 30.914 -44.123 1.00 78.25 94 ILE A C 1
ATOM 731 O O . ILE A 1 94 ? 18.283 30.753 -43.839 1.00 78.25 94 ILE A O 1
ATOM 735 N N . THR A 1 95 ? 19.849 31.655 -45.165 1.00 77.75 95 THR A N 1
ATOM 736 C CA . THR A 1 95 ? 18.921 32.384 -46.042 1.00 77.75 95 THR A CA 1
ATOM 737 C C . THR A 1 95 ? 18.021 31.429 -46.821 1.00 77.75 95 THR A C 1
ATOM 739 O O . THR A 1 95 ? 16.819 31.656 -46.945 1.00 77.75 95 THR A O 1
ATOM 742 N N . LYS A 1 96 ? 18.569 30.316 -47.309 1.00 76.81 96 LYS A N 1
ATOM 743 C CA . LYS A 1 96 ? 17.828 29.249 -47.987 1.00 76.81 96 LYS A CA 1
ATOM 744 C C . LYS A 1 96 ? 16.821 28.588 -47.053 1.00 76.81 96 LYS A C 1
ATOM 746 O O . LYS A 1 96 ? 15.671 28.421 -47.445 1.00 76.81 96 LYS A O 1
ATOM 751 N N . ALA A 1 97 ? 17.203 28.283 -45.813 1.00 69.00 97 ALA A N 1
ATOM 752 C CA . ALA A 1 97 ? 16.280 27.768 -44.804 1.00 69.00 97 ALA A CA 1
ATOM 753 C C . ALA A 1 97 ? 15.164 28.778 -44.473 1.00 69.00 97 ALA A C 1
ATOM 755 O O . ALA A 1 97 ? 14.007 28.387 -44.318 1.00 69.00 97 ALA A O 1
ATOM 756 N N . ALA A 1 98 ? 15.483 30.075 -44.436 1.00 67.25 98 ALA A N 1
ATOM 757 C CA . ALA A 1 98 ? 14.502 31.142 -44.245 1.00 67.25 98 ALA A CA 1
ATOM 758 C C . ALA A 1 98 ? 13.546 31.304 -45.448 1.00 67.25 98 ALA A C 1
ATOM 760 O O . ALA A 1 98 ? 12.356 31.534 -45.251 1.00 67.25 98 ALA A O 1
ATOM 761 N N . ASN A 1 99 ? 14.034 31.134 -46.681 1.00 60.47 99 ASN A N 1
ATOM 762 C CA . ASN A 1 99 ? 13.250 31.269 -47.918 1.00 60.47 99 ASN A CA 1
ATOM 763 C C . ASN A 1 99 ? 12.432 30.011 -48.274 1.00 60.47 99 ASN A C 1
ATOM 765 O O . ASN A 1 99 ? 11.382 30.103 -48.914 1.00 60.47 99 ASN A O 1
ATOM 769 N N . LEU A 1 100 ? 12.865 28.829 -47.828 1.00 59.38 100 LEU A N 1
ATOM 770 C CA . LEU A 1 100 ? 12.091 27.583 -47.922 1.00 59.38 100 LEU A CA 1
ATOM 771 C C . LEU A 1 100 ? 10.820 27.613 -47.051 1.00 59.38 100 LEU A C 1
ATOM 773 O O . LEU A 1 100 ? 9.905 26.826 -47.279 1.00 59.38 100 LEU A O 1
ATOM 777 N N . LEU A 1 101 ? 10.722 28.538 -46.089 1.00 51.25 101 LEU A N 1
ATOM 778 C CA . LEU A 1 101 ? 9.505 28.771 -45.302 1.00 51.25 101 LEU A CA 1
ATOM 779 C C . LEU A 1 101 ? 8.436 29.588 -46.061 1.00 51.25 101 LEU A C 1
ATOM 781 O O . LEU A 1 101 ? 7.309 29.684 -45.575 1.00 51.25 101 LEU A O 1
ATOM 785 N N . THR A 1 102 ? 8.748 30.155 -47.236 1.00 42.66 102 THR A N 1
ATOM 786 C CA . THR A 1 102 ? 7.863 31.071 -47.989 1.00 42.66 102 THR A CA 1
ATOM 787 C C . THR A 1 102 ? 7.518 30.651 -49.423 1.00 42.66 102 THR A C 1
ATOM 789 O O . THR A 1 102 ? 6.669 31.302 -50.029 1.00 42.66 102 THR A O 1
ATOM 792 N N . SER A 1 103 ? 8.083 29.579 -49.989 1.00 33.53 103 SER A N 1
ATOM 793 C CA . SER A 1 103 ? 7.751 29.150 -51.362 1.00 33.53 103 SER A CA 1
ATOM 794 C C . SER A 1 103 ? 7.752 27.627 -51.535 1.00 33.53 103 SER A C 1
ATOM 796 O O . SER A 1 103 ? 8.611 26.924 -51.010 1.00 33.53 103 SER A O 1
ATOM 798 N N . ASP A 1 104 ? 6.741 27.121 -52.244 1.00 31.14 104 ASP A N 1
ATOM 799 C CA . ASP A 1 104 ? 6.461 25.699 -52.450 1.00 31.14 104 ASP A CA 1
ATOM 800 C C . ASP A 1 104 ? 7.646 24.895 -53.031 1.00 31.14 104 ASP A C 1
ATOM 802 O O . ASP A 1 104 ? 8.055 25.064 -54.176 1.00 31.14 104 ASP A O 1
ATOM 806 N N . ILE A 1 105 ? 8.144 23.977 -52.200 1.00 41.16 105 ILE A N 1
ATOM 807 C CA . ILE A 1 105 ? 8.408 22.544 -52.427 1.00 41.16 105 ILE A CA 1
ATOM 808 C C . ILE A 1 105 ? 8.915 22.145 -53.831 1.00 41.16 105 ILE A C 1
ATOM 810 O O . ILE A 1 105 ? 8.142 21.794 -54.723 1.00 41.16 105 ILE A O 1
ATOM 814 N N . SER A 1 106 ? 10.238 22.002 -53.948 1.00 28.88 106 SER A N 1
ATOM 815 C CA . SER A 1 106 ? 10.893 21.127 -54.929 1.00 28.88 106 SER A CA 1
ATOM 816 C C . SER A 1 106 ? 11.703 20.056 -54.193 1.00 28.88 106 SER A C 1
ATOM 818 O O . SER A 1 106 ? 12.537 20.366 -53.346 1.00 28.88 106 SER A O 1
ATOM 820 N N . LEU A 1 107 ? 11.419 18.790 -54.502 1.00 33.09 107 LEU A N 1
ATOM 821 C CA . LEU A 1 107 ? 12.043 17.591 -53.935 1.00 33.09 107 LEU A CA 1
ATOM 822 C C . LEU A 1 107 ? 13.462 17.385 -54.481 1.00 33.09 107 LEU A C 1
ATOM 824 O O . LEU A 1 107 ? 13.633 17.282 -55.693 1.00 33.09 107 LEU A O 1
ATOM 828 N N . THR A 1 108 ? 14.440 17.161 -53.602 1.00 31.55 108 THR A N 1
ATOM 829 C CA . THR A 1 108 ? 15.654 16.399 -53.945 1.00 31.55 108 THR A CA 1
ATOM 830 C C . THR A 1 108 ? 16.033 15.448 -52.814 1.00 31.55 108 THR A C 1
ATOM 832 O O . THR A 1 108 ? 16.047 15.824 -51.644 1.00 31.55 108 THR A O 1
ATOM 835 N N . SER A 1 109 ? 16.314 14.201 -53.184 1.00 30.39 109 SER A N 1
ATOM 836 C CA . SER A 1 109 ? 16.666 13.076 -52.314 1.00 30.39 109 SER A CA 1
ATOM 837 C C . SER A 1 109 ? 18.073 13.216 -51.722 1.00 30.39 109 SER A C 1
ATOM 839 O O . SER A 1 109 ? 18.984 13.671 -52.410 1.00 30.39 109 SER A O 1
ATOM 841 N N . HIS A 1 110 ? 18.282 12.741 -50.489 1.00 36.03 110 HIS A N 1
ATOM 842 C CA . HIS A 1 110 ? 19.617 12.653 -49.889 1.00 36.03 110 HIS A CA 1
ATOM 843 C C . HIS A 1 110 ? 20.444 11.551 -50.588 1.00 36.03 110 HIS A C 1
ATOM 845 O O . HIS A 1 110 ? 20.037 10.386 -50.570 1.00 36.03 110 HIS A O 1
ATOM 851 N N . PRO A 1 111 ? 21.626 11.854 -51.158 1.00 39.50 111 PRO A N 1
ATOM 852 C CA . PRO A 1 111 ? 22.352 10.936 -52.045 1.00 39.50 111 PRO A CA 1
ATOM 853 C C . PRO A 1 111 ? 23.073 9.758 -51.359 1.00 39.50 111 PRO A C 1
ATOM 855 O O . PRO A 1 111 ? 23.748 8.994 -52.040 1.00 39.50 111 PRO A O 1
ATOM 858 N N . ARG A 1 112 ? 22.957 9.578 -50.033 1.00 37.41 112 ARG A N 1
ATOM 859 C CA . ARG A 1 112 ? 23.761 8.586 -49.284 1.00 37.41 112 ARG A CA 1
ATOM 860 C C . ARG A 1 112 ? 22.954 7.569 -48.487 1.00 37.41 112 ARG A C 1
ATOM 862 O O . ARG A 1 112 ? 23.347 6.411 -48.444 1.00 37.41 112 ARG A O 1
ATOM 869 N N . THR A 1 113 ? 21.836 7.956 -47.883 1.00 47.53 113 THR A N 1
ATOM 870 C CA . THR A 1 113 ? 21.081 7.044 -47.008 1.00 47.53 113 THR A CA 1
ATOM 871 C C . THR A 1 113 ? 19.874 6.407 -47.686 1.00 47.53 113 TH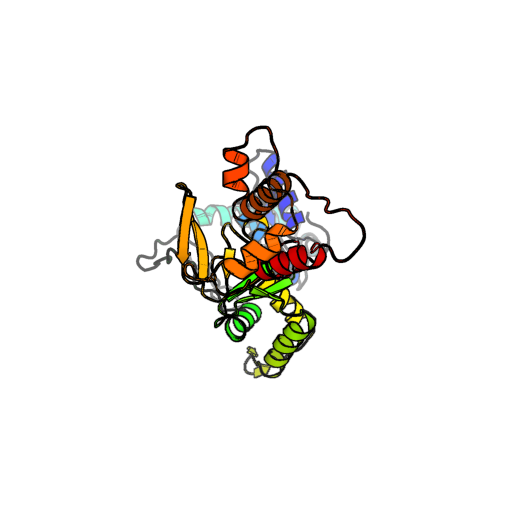R A C 1
ATOM 873 O O . THR A 1 113 ? 19.395 5.392 -47.200 1.00 47.53 113 THR A O 1
ATOM 876 N N . CYS A 1 114 ? 19.371 6.963 -48.798 1.00 40.59 114 CYS A N 1
ATOM 877 C CA . CYS A 1 114 ? 18.109 6.541 -49.432 1.00 40.59 114 CYS A CA 1
ATOM 878 C C . CYS A 1 114 ? 16.912 6.413 -48.459 1.00 40.59 114 CYS A C 1
ATOM 880 O O . CYS A 1 114 ? 15.888 5.832 -48.813 1.00 40.59 114 CYS A O 1
ATOM 882 N N . GLU A 1 115 ? 17.001 6.971 -47.250 1.00 33.47 115 GLU A N 1
ATOM 883 C CA . GLU A 1 115 ? 15.917 6.978 -46.277 1.00 33.47 115 GLU A CA 1
ATOM 884 C C . GLU A 1 115 ? 15.066 8.230 -46.492 1.00 33.47 115 GLU A C 1
ATOM 886 O O . GLU A 1 115 ? 15.565 9.359 -46.482 1.00 33.47 115 GLU A O 1
ATOM 891 N N . CYS A 1 116 ? 13.758 8.040 -46.684 1.00 32.81 116 CYS A N 1
ATOM 892 C CA . CYS A 1 116 ? 12.785 9.128 -46.680 1.00 32.81 116 CYS A CA 1
ATOM 893 C C . CYS A 1 116 ? 12.650 9.684 -45.257 1.00 32.81 116 CYS A C 1
ATOM 895 O O . CYS A 1 116 ? 11.752 9.299 -44.509 1.00 32.81 116 CYS A O 1
ATOM 897 N N . VAL A 1 117 ? 13.540 10.595 -44.875 1.00 31.61 117 VAL A N 1
ATOM 898 C CA . VAL A 1 117 ? 13.420 11.324 -43.613 1.00 31.61 117 VAL A CA 1
ATOM 899 C C . VAL A 1 117 ? 12.570 12.569 -43.853 1.00 31.61 117 VAL A C 1
ATOM 901 O O . VAL A 1 117 ? 12.975 13.517 -44.520 1.00 31.61 117 VAL A O 1
ATOM 904 N N . VAL A 1 118 ? 11.349 12.534 -43.327 1.00 30.31 118 VAL A N 1
ATOM 905 C CA . VAL A 1 118 ? 10.396 13.645 -43.350 1.00 30.31 118 VAL A CA 1
ATOM 906 C C . VAL A 1 118 ? 10.834 14.720 -42.353 1.00 30.31 118 VAL A C 1
ATOM 908 O O . VAL A 1 118 ? 10.904 14.448 -41.156 1.00 30.31 118 VAL A O 1
ATOM 911 N N . CYS A 1 119 ? 11.001 15.957 -42.825 1.00 27.56 119 CYS A N 1
ATOM 912 C CA . CYS A 1 119 ? 10.858 17.164 -42.008 1.00 27.56 119 CYS A CA 1
ATOM 913 C C . CYS A 1 119 ? 9.800 18.087 -42.644 1.00 27.56 119 CYS A C 1
ATOM 915 O O . CYS A 1 119 ? 9.694 18.201 -43.861 1.00 27.56 119 CYS A O 1
ATOM 917 N N . LEU A 1 120 ? 8.941 18.635 -41.785 1.00 32.41 120 LEU A N 1
ATOM 918 C CA . LEU A 1 120 ? 7.508 18.885 -41.994 1.00 32.41 120 LEU A CA 1
ATOM 919 C C . LEU A 1 120 ? 7.152 20.117 -42.848 1.00 32.41 120 LEU A C 1
ATOM 921 O O . LEU A 1 120 ? 7.695 21.195 -42.636 1.00 32.41 120 LEU A O 1
ATOM 925 N N . SER A 1 121 ? 6.079 20.007 -43.642 1.00 28.95 121 SER A N 1
ATOM 926 C CA . SER A 1 121 ? 5.106 21.102 -43.801 1.00 28.95 121 SER A CA 1
ATOM 927 C C . SER A 1 121 ? 3.757 20.685 -43.187 1.00 28.95 121 SER A C 1
ATOM 929 O O . SER A 1 121 ? 3.393 19.504 -43.245 1.00 28.95 121 SER A O 1
ATOM 931 N N . PRO A 1 122 ? 3.002 21.614 -42.566 1.00 37.16 122 PRO A N 1
ATOM 932 C CA . PRO A 1 122 ? 1.724 21.331 -41.927 1.00 37.16 122 PRO A CA 1
ATOM 933 C C . PRO A 1 122 ? 0.632 21.199 -42.995 1.00 37.16 122 PRO A C 1
ATOM 935 O O . PRO A 1 122 ? -0.210 22.076 -43.168 1.00 37.16 122 PRO A O 1
ATOM 938 N N . LYS A 1 123 ? 0.606 20.079 -43.722 1.00 33.44 123 LYS A N 1
ATOM 939 C CA . LYS A 1 123 ? -0.632 19.662 -44.381 1.00 33.44 123 LYS A CA 1
ATOM 940 C C . LYS A 1 123 ? -1.569 19.166 -43.287 1.00 33.44 123 LYS A C 1
ATOM 942 O O . LYS A 1 123 ? -1.284 18.158 -42.644 1.00 33.44 123 LYS A O 1
ATOM 947 N N . ARG A 1 124 ? -2.698 19.867 -43.098 1.00 41.19 124 ARG A N 1
ATOM 948 C CA . ARG A 1 124 ? -3.921 19.269 -42.544 1.00 41.19 124 ARG A CA 1
ATOM 949 C C . ARG A 1 124 ? -4.202 18.027 -43.380 1.00 41.19 124 ARG A C 1
ATOM 951 O O . ARG A 1 124 ? -4.750 18.114 -44.475 1.00 41.19 124 ARG A O 1
ATOM 958 N N . ASN A 1 125 ? -3.745 16.885 -42.896 1.00 31.62 125 ASN A N 1
ATOM 959 C CA . ASN A 1 125 ? -4.113 15.615 -43.460 1.00 31.62 125 ASN A CA 1
ATOM 960 C C . ASN A 1 125 ? -5.564 15.402 -43.018 1.00 31.62 125 ASN A C 1
ATOM 962 O O . ASN A 1 125 ? -5.863 15.309 -41.832 1.00 31.62 125 ASN A O 1
ATOM 966 N N . ILE A 1 126 ? -6.481 15.387 -43.982 1.00 40.38 126 ILE A N 1
ATOM 967 C CA . ILE A 1 126 ? -7.905 15.115 -43.739 1.00 40.38 126 ILE A CA 1
ATOM 968 C C . ILE A 1 126 ? -8.098 13.639 -43.301 1.00 40.38 126 ILE A C 1
ATOM 970 O O . ILE A 1 126 ? -9.194 13.246 -42.936 1.00 40.38 126 ILE A O 1
ATOM 974 N N . ASN A 1 127 ? -7.011 12.855 -43.214 1.00 44.12 127 ASN A N 1
ATOM 975 C CA . ASN A 1 127 ? -6.922 11.571 -42.515 1.00 44.12 127 ASN A CA 1
ATOM 976 C C . ASN A 1 127 ? -5.852 11.522 -41.396 1.00 44.12 127 ASN A C 1
ATOM 978 O O . ASN A 1 127 ? -5.512 10.434 -40.938 1.00 44.12 127 ASN A O 1
ATOM 982 N N . SER A 1 128 ? -5.325 12.652 -40.898 1.00 38.00 128 SER A N 1
ATOM 983 C CA . SER A 1 128 ? -4.628 12.660 -39.599 1.00 38.00 128 SER A CA 1
ATOM 984 C C . SER A 1 128 ? -5.646 12.894 -38.497 1.00 38.00 128 SER A C 1
ATOM 986 O O . SER A 1 128 ? -5.753 13.988 -37.941 1.00 38.00 128 SER A O 1
ATOM 988 N N . TYR A 1 129 ? -6.389 11.843 -38.170 1.00 41.41 129 TYR A N 1
ATOM 989 C CA . TYR A 1 129 ? -6.828 11.689 -36.797 1.00 41.41 129 TYR A CA 1
ATOM 990 C C . TYR A 1 129 ? -5.552 11.671 -35.946 1.00 41.41 129 TYR A C 1
ATOM 992 O O . TYR A 1 129 ? -4.801 10.699 -35.965 1.00 41.41 129 TYR A O 1
ATOM 1000 N N . ILE A 1 130 ? -5.237 12.794 -35.297 1.00 42.31 130 ILE A N 1
ATOM 1001 C CA . ILE A 1 130 ? -4.395 12.765 -34.108 1.00 42.31 130 ILE A CA 1
ATOM 1002 C C . ILE A 1 130 ? -5.341 12.172 -33.073 1.00 42.31 130 ILE A C 1
ATOM 1004 O O . ILE A 1 130 ? -6.313 12.850 -32.734 1.00 42.31 130 ILE A O 1
ATOM 1008 N N . PRO A 1 131 ? -5.169 10.909 -32.651 1.00 43.03 131 PRO A N 1
ATOM 1009 C CA . PRO A 1 131 ? -5.954 10.429 -31.535 1.00 43.03 131 PRO A CA 1
ATOM 1010 C C . PRO A 1 131 ? -5.732 11.412 -30.388 1.00 43.03 131 PRO A C 1
ATOM 1012 O O . PRO A 1 131 ? -4.588 11.760 -30.092 1.00 43.03 131 PRO A O 1
ATOM 1015 N N . ASP A 1 132 ? -6.810 11.870 -29.750 1.00 52.84 132 ASP A N 1
ATOM 1016 C CA . ASP A 1 132 ? -6.728 12.740 -28.564 1.00 52.84 132 ASP A CA 1
ATOM 1017 C C . ASP A 1 132 ? -5.856 12.112 -27.449 1.00 52.84 132 ASP A C 1
ATOM 1019 O O . ASP A 1 132 ? -5.456 12.768 -26.490 1.00 52.84 132 ASP A O 1
ATOM 1023 N N . THR A 1 133 ? -5.513 10.831 -27.602 1.00 44.88 133 THR A N 1
ATOM 1024 C CA . THR A 1 133 ? -4.551 10.051 -26.831 1.00 44.88 133 THR A CA 1
ATOM 1025 C C . THR A 1 133 ? -3.346 9.644 -27.684 1.00 44.88 133 THR A C 1
ATOM 1027 O O . THR A 1 133 ? -3.518 9.040 -28.740 1.00 44.88 133 THR A O 1
ATOM 1030 N N . ALA A 1 134 ? -2.122 9.888 -27.203 1.00 52.41 134 ALA A N 1
ATOM 1031 C CA . ALA A 1 134 ? -0.886 9.386 -27.816 1.00 52.41 134 ALA A CA 1
ATOM 1032 C C . ALA A 1 134 ? -0.980 7.882 -28.181 1.00 52.41 134 ALA A C 1
ATOM 1034 O O . ALA A 1 134 ? -1.658 7.136 -27.464 1.00 52.41 134 ALA A O 1
ATOM 1035 N N . PRO A 1 135 ? -0.309 7.413 -29.258 1.00 51.47 135 PRO A N 1
ATOM 1036 C CA . PRO A 1 135 ? -0.263 5.987 -29.576 1.00 51.47 135 PRO A CA 1
ATOM 1037 C C . PRO A 1 135 ? 0.228 5.210 -28.354 1.00 51.47 135 PRO A C 1
ATOM 1039 O O . PRO A 1 135 ? 1.155 5.652 -27.672 1.00 51.47 135 PRO A O 1
ATOM 1042 N N . THR A 1 136 ? -0.418 4.082 -28.053 1.00 53.09 136 THR A N 1
ATOM 1043 C CA . THR A 1 136 ? -0.093 3.286 -26.868 1.00 53.09 136 THR A CA 1
ATOM 1044 C C . THR A 1 136 ? 1.377 2.866 -26.954 1.00 53.09 136 THR A C 1
ATOM 1046 O O . THR A 1 136 ? 1.740 2.178 -27.910 1.00 53.09 136 THR A O 1
ATOM 1049 N N . PRO A 1 137 ? 2.246 3.305 -26.026 1.00 62.44 137 PRO A N 1
ATOM 1050 C CA . PRO A 1 137 ? 3.653 2.937 -26.073 1.00 62.44 137 PRO A CA 1
ATOM 1051 C C . PRO A 1 137 ? 3.784 1.420 -25.929 1.00 62.44 137 PRO A C 1
ATOM 1053 O O . PRO A 1 137 ? 3.030 0.799 -25.175 1.00 62.44 137 PRO A O 1
ATOM 1056 N N . GLU A 1 138 ? 4.746 0.822 -26.637 1.00 71.19 138 GLU A N 1
ATOM 1057 C CA . GLU A 1 138 ? 5.096 -0.577 -26.397 1.00 71.19 138 GLU A CA 1
ATOM 1058 C C . GLU A 1 138 ? 5.437 -0.753 -24.918 1.00 71.19 138 GLU A C 1
ATOM 1060 O O . GLU A 1 138 ? 6.261 -0.018 -24.365 1.00 71.19 138 GLU A O 1
ATOM 1065 N N . GLN A 1 139 ? 4.786 -1.721 -24.270 1.00 76.00 139 GLN A N 1
ATOM 1066 C CA . GLN A 1 139 ? 5.032 -1.969 -22.860 1.00 76.00 139 GLN A CA 1
ATOM 1067 C C . GLN A 1 139 ? 6.489 -2.371 -22.654 1.00 76.00 139 GLN A C 1
ATOM 1069 O O . GLN A 1 139 ? 6.974 -3.353 -23.235 1.00 76.00 139 GLN A O 1
ATOM 1074 N N . ASN A 1 140 ? 7.183 -1.640 -21.787 1.00 86.31 140 ASN A N 1
ATOM 1075 C CA . ASN A 1 140 ? 8.527 -2.027 -21.399 1.00 86.31 140 ASN A CA 1
ATOM 1076 C C . ASN A 1 140 ? 8.483 -3.290 -20.515 1.00 86.31 140 ASN A C 1
ATOM 1078 O O . ASN A 1 140 ? 7.438 -3.706 -20.005 1.00 86.31 140 ASN A O 1
ATOM 1082 N N . TYR A 1 141 ? 9.640 -3.917 -20.323 1.00 87.38 141 TYR A N 1
ATOM 1083 C CA . TYR A 1 141 ? 9.746 -5.141 -19.529 1.00 87.38 141 TYR A CA 1
ATOM 1084 C C . TYR A 1 141 ? 9.257 -4.966 -18.079 1.00 87.38 141 TYR A C 1
ATOM 1086 O O . TYR A 1 141 ? 8.789 -5.928 -17.475 1.00 87.38 141 TYR A O 1
ATOM 1094 N N . VAL A 1 142 ? 9.349 -3.749 -17.527 1.00 92.06 142 VAL A N 1
ATOM 1095 C CA . VAL A 1 142 ? 8.877 -3.427 -16.176 1.00 92.06 142 VAL A CA 1
ATOM 1096 C C . VAL A 1 142 ? 7.355 -3.473 -16.119 1.00 92.06 142 VAL A C 1
ATOM 1098 O O . VAL A 1 142 ? 6.802 -4.140 -15.253 1.00 92.06 142 VAL A O 1
ATOM 1101 N N . GLN A 1 143 ? 6.677 -2.834 -17.072 1.00 90.75 143 GLN A N 1
ATOM 1102 C CA . GLN A 1 143 ? 5.219 -2.849 -17.191 1.00 90.75 143 GLN A CA 1
ATOM 1103 C C . GLN A 1 143 ? 4.698 -4.273 -17.397 1.00 90.75 143 GLN A C 1
ATOM 1105 O O . GLN A 1 143 ? 3.768 -4.678 -16.708 1.00 90.75 143 GLN A O 1
ATOM 1110 N N . LYS A 1 144 ? 5.356 -5.063 -18.255 1.00 91.06 144 LYS A N 1
ATOM 1111 C CA . LYS A 1 144 ? 5.015 -6.479 -18.470 1.00 91.06 144 LYS A CA 1
ATOM 1112 C C . LYS A 1 144 ? 5.182 -7.318 -17.206 1.00 91.06 144 LYS A C 1
ATOM 1114 O O . LYS A 1 144 ? 4.315 -8.126 -16.890 1.00 91.06 144 LYS A O 1
ATOM 1119 N N . ALA A 1 145 ? 6.281 -7.126 -16.473 1.00 92.62 145 ALA A N 1
ATOM 1120 C CA . ALA A 1 145 ? 6.500 -7.812 -15.204 1.00 92.62 145 ALA A CA 1
ATOM 1121 C C . ALA A 1 145 ? 5.440 -7.415 -14.169 1.00 92.62 145 ALA A C 1
ATOM 1123 O O . ALA A 1 145 ? 4.914 -8.282 -13.473 1.00 92.62 145 ALA A O 1
ATOM 1124 N N . ILE A 1 146 ? 5.098 -6.123 -14.091 1.00 94.31 146 ILE A N 1
ATOM 1125 C CA . ILE A 1 146 ? 4.086 -5.631 -13.156 1.00 94.31 146 ILE A CA 1
ATOM 1126 C C . ILE A 1 146 ? 2.717 -6.238 -13.472 1.00 94.31 146 ILE A C 1
ATOM 1128 O O . ILE A 1 146 ? 2.062 -6.784 -12.587 1.00 94.31 146 ILE A O 1
ATOM 1132 N N . GLU A 1 147 ? 2.307 -6.197 -14.736 1.00 92.69 147 GLU A N 1
ATOM 1133 C CA . GLU A 1 147 ? 1.043 -6.773 -15.189 1.00 92.69 147 GLU A CA 1
ATOM 1134 C C . GLU A 1 147 ? 0.988 -8.286 -14.939 1.00 92.69 147 GLU A C 1
ATOM 1136 O O . GLU A 1 147 ? 0.002 -8.793 -14.406 1.00 92.69 147 GLU A O 1
ATOM 1141 N N . ALA A 1 148 ? 2.065 -9.014 -15.233 1.00 92.62 148 ALA A N 1
ATOM 1142 C CA . ALA A 1 148 ? 2.108 -10.459 -15.040 1.00 92.62 148 ALA A CA 1
ATOM 1143 C C . ALA A 1 148 ? 2.084 -10.874 -13.558 1.00 92.62 148 ALA A C 1
ATOM 1145 O O . ALA A 1 148 ? 1.509 -11.908 -13.217 1.00 92.62 148 ALA A O 1
ATOM 1146 N N . LEU A 1 149 ? 2.723 -10.104 -12.671 1.00 94.19 149 LEU A N 1
ATOM 1147 C CA . LEU A 1 149 ? 2.905 -10.488 -11.267 1.00 94.19 149 LEU A CA 1
ATOM 1148 C C . LEU A 1 149 ? 1.855 -9.902 -10.319 1.00 94.19 149 LEU A C 1
ATOM 1150 O O . LEU A 1 149 ? 1.581 -10.520 -9.284 1.00 94.19 149 LEU A O 1
ATOM 1154 N N . TYR A 1 150 ? 1.271 -8.749 -10.648 1.00 95.44 150 TYR A N 1
ATOM 1155 C CA . TYR A 1 150 ? 0.453 -7.974 -9.710 1.00 95.44 150 TYR A CA 1
ATOM 1156 C C . TYR A 1 150 ? -0.982 -7.698 -10.182 1.00 95.44 150 TYR A C 1
ATOM 1158 O O . TYR A 1 150 ? -1.775 -7.229 -9.371 1.00 95.44 150 TYR A O 1
ATOM 1166 N N . SER A 1 151 ? -1.367 -8.032 -11.422 1.00 91.56 151 SER A N 1
ATOM 1167 C CA . SER A 1 151 ? -2.702 -7.704 -11.972 1.00 91.56 151 SER A CA 1
ATOM 1168 C C . SER A 1 151 ? -3.892 -8.320 -11.225 1.00 91.56 151 SER A C 1
ATOM 1170 O O . SER A 1 151 ? -4.964 -7.723 -11.191 1.00 91.56 151 SER A O 1
ATOM 1172 N N . ALA A 1 152 ? -3.723 -9.498 -10.621 1.00 87.69 152 ALA A N 1
ATOM 1173 C CA . ALA A 1 152 ? -4.803 -10.210 -9.933 1.00 87.69 152 ALA A CA 1
ATOM 1174 C C . ALA A 1 152 ? -5.063 -9.728 -8.491 1.00 87.69 152 ALA A C 1
ATOM 1176 O O . ALA A 1 152 ? -6.077 -10.098 -7.903 1.00 87.69 152 ALA A O 1
ATOM 1177 N N . GLY A 1 153 ? -4.145 -8.953 -7.906 1.00 89.06 153 GLY A N 1
ATOM 1178 C CA . GLY A 1 153 ? -4.193 -8.560 -6.496 1.00 89.06 153 GLY A CA 1
ATOM 1179 C C . GLY A 1 153 ? -4.466 -7.073 -6.295 1.00 89.06 153 GLY A C 1
ATOM 1180 O O . GLY A 1 153 ? -4.253 -6.255 -7.189 1.00 89.06 153 GLY A O 1
ATOM 1181 N N . HIS A 1 154 ? -4.886 -6.714 -5.082 1.00 96.31 154 HIS A N 1
ATOM 1182 C CA . HIS A 1 154 ? -4.876 -5.325 -4.629 1.00 96.31 154 HIS A CA 1
ATOM 1183 C C . HIS A 1 154 ? -3.643 -5.093 -3.765 1.00 96.31 154 HIS A C 1
ATOM 1185 O O . HIS A 1 154 ? -3.373 -5.851 -2.832 1.00 96.31 154 HIS A O 1
ATOM 1191 N N . TRP A 1 155 ? -2.897 -4.044 -4.088 1.00 97.19 155 TRP A N 1
ATOM 1192 C CA . TRP A 1 155 ? -1.586 -3.779 -3.513 1.00 97.19 155 TRP A CA 1
ATOM 1193 C C . TRP A 1 155 ? -1.531 -2.368 -2.954 1.00 97.19 155 TRP A C 1
ATOM 1195 O O . TRP A 1 155 ? -2.175 -1.460 -3.475 1.00 97.19 155 TRP A O 1
ATOM 1205 N N . ALA A 1 156 ? -0.735 -2.199 -1.908 1.00 96.94 156 ALA A N 1
ATOM 1206 C CA . ALA A 1 156 ? -0.459 -0.910 -1.301 1.00 96.94 156 ALA A CA 1
ATOM 1207 C C . ALA A 1 156 ? 1.026 -0.819 -0.950 1.00 96.94 156 ALA A C 1
ATOM 1209 O O . ALA A 1 156 ? 1.640 -1.803 -0.539 1.00 96.94 156 ALA A O 1
ATOM 1210 N N . SER A 1 157 ? 1.601 0.367 -1.094 1.00 96.56 157 SER A N 1
ATOM 1211 C CA . SER A 1 157 ? 2.953 0.685 -0.654 1.00 96.56 157 SER A CA 1
ATOM 1212 C C . SER A 1 157 ? 2.878 1.687 0.488 1.00 96.56 157 SER A C 1
ATOM 1214 O O . SER A 1 157 ? 2.317 2.776 0.350 1.00 96.56 157 SER A O 1
ATOM 1216 N N . ILE A 1 158 ? 3.416 1.282 1.638 1.00 92.50 158 ILE A N 1
ATOM 1217 C CA . ILE A 1 158 ? 3.371 2.022 2.898 1.00 92.50 158 ILE A CA 1
ATOM 1218 C C . ILE A 1 158 ? 4.803 2.131 3.405 1.00 92.50 158 ILE A C 1
ATOM 1220 O O . ILE A 1 158 ? 5.458 1.115 3.623 1.00 92.50 158 ILE A O 1
ATOM 1224 N N . ALA A 1 159 ? 5.301 3.359 3.564 1.00 89.19 159 ALA A N 1
ATOM 1225 C CA . ALA A 1 159 ? 6.671 3.627 4.017 1.00 89.19 159 ALA A CA 1
ATOM 1226 C C . ALA A 1 159 ? 7.757 2.850 3.228 1.00 89.19 159 ALA A C 1
ATOM 1228 O O . ALA A 1 159 ? 8.757 2.413 3.792 1.00 89.19 159 ALA A O 1
ATOM 1229 N N . GLY A 1 160 ? 7.554 2.660 1.917 1.00 90.75 160 GLY A N 1
ATOM 1230 C CA . GLY A 1 160 ? 8.489 1.940 1.042 1.00 90.75 160 GLY A CA 1
ATOM 1231 C C . GLY A 1 160 ? 8.426 0.412 1.146 1.00 90.75 160 GLY A C 1
ATOM 1232 O O . GLY A 1 160 ? 9.282 -0.273 0.591 1.00 90.75 160 GLY A O 1
ATOM 1233 N N . GLN A 1 161 ? 7.430 -0.135 1.842 1.00 94.50 161 GLN A N 1
ATOM 1234 C CA . GLN A 1 161 ? 7.180 -1.569 1.942 1.00 94.50 161 GLN A CA 1
ATOM 1235 C C . GLN A 1 161 ? 5.916 -1.950 1.172 1.00 94.50 161 GLN A C 1
ATOM 1237 O O . GLN A 1 161 ? 4.944 -1.198 1.161 1.00 94.50 161 GLN A O 1
ATOM 1242 N N . LEU A 1 162 ? 5.924 -3.131 0.552 1.00 96.81 162 LEU A N 1
ATOM 1243 C CA . LEU A 1 162 ? 4.805 -3.631 -0.241 1.00 96.81 162 LEU A CA 1
ATOM 1244 C C . LEU A 1 162 ? 3.844 -4.461 0.615 1.00 96.81 162 LEU A C 1
ATOM 1246 O O . LEU A 1 162 ? 4.272 -5.326 1.378 1.00 96.81 162 LEU A O 1
ATOM 1250 N N . PHE A 1 163 ? 2.547 -4.244 0.437 1.00 96.81 163 PHE A N 1
ATOM 1251 C CA . PHE A 1 163 ? 1.479 -4.983 1.094 1.00 96.81 163 PHE A CA 1
ATOM 1252 C C . PHE A 1 163 ? 0.479 -5.528 0.071 1.00 96.81 163 PHE A C 1
ATOM 1254 O O . PHE A 1 163 ? 0.238 -4.901 -0.961 1.00 96.81 163 PHE A O 1
ATOM 1261 N N . GLU A 1 164 ? -0.127 -6.671 0.386 1.00 96.88 164 GLU A N 1
ATOM 1262 C CA . GLU A 1 164 ? -1.150 -7.342 -0.428 1.00 96.88 164 GLU A CA 1
ATOM 1263 C C . GLU A 1 164 ? -2.452 -7.466 0.366 1.00 96.88 164 GLU A C 1
ATOM 1265 O O . GLU A 1 164 ? -2.438 -7.814 1.549 1.00 96.88 164 GLU A O 1
ATOM 1270 N N . PHE A 1 165 ? -3.581 -7.187 -0.279 1.00 96.81 165 PHE A N 1
ATOM 1271 C CA . PHE A 1 165 ? -4.895 -7.342 0.328 1.00 96.81 165 PHE A CA 1
ATOM 1272 C C . PHE A 1 165 ? -5.299 -8.817 0.416 1.00 96.81 165 PHE A C 1
ATOM 1274 O O . PHE A 1 165 ? -5.383 -9.513 -0.593 1.00 96.81 165 PHE A O 1
ATOM 1281 N N . THR A 1 166 ? -5.636 -9.280 1.616 1.00 94.62 166 THR A N 1
ATOM 1282 C CA . THR A 1 166 ? -5.997 -10.681 1.895 1.00 94.62 166 THR A CA 1
ATOM 1283 C C . THR A 1 166 ? -7.500 -10.961 1.827 1.00 94.62 166 THR A C 1
ATOM 1285 O O . THR A 1 166 ? -7.943 -12.069 2.123 1.00 94.62 166 THR A O 1
ATOM 1288 N N . GLY A 1 167 ? -8.308 -9.955 1.479 1.00 94.88 167 GLY A N 1
ATOM 1289 C CA . GLY A 1 167 ? -9.773 -9.998 1.548 1.00 94.88 167 GLY A CA 1
ATOM 1290 C C . GLY A 1 167 ? -10.354 -9.266 2.761 1.00 94.88 167 GLY A C 1
ATOM 1291 O O . GLY A 1 167 ? -11.531 -8.916 2.751 1.00 94.88 167 GLY A O 1
ATOM 1292 N N . THR A 1 168 ? -9.535 -8.994 3.782 1.00 94.31 168 THR A N 1
ATOM 1293 C CA . THR A 1 168 ? -9.951 -8.262 4.998 1.00 94.31 168 THR A CA 1
ATOM 1294 C C . THR A 1 168 ? -9.046 -7.079 5.331 1.00 94.31 168 THR A C 1
ATOM 1296 O O . THR A 1 168 ? -9.509 -6.065 5.842 1.00 94.31 168 THR A O 1
ATOM 1299 N N . HIS A 1 169 ? -7.747 -7.191 5.058 1.00 94.44 169 HIS A N 1
ATOM 1300 C CA . HIS A 1 169 ? -6.754 -6.161 5.342 1.00 94.44 169 HIS A CA 1
ATOM 1301 C C . HIS A 1 169 ? -5.516 -6.369 4.464 1.00 94.44 169 HIS A C 1
ATOM 1303 O O . HIS A 1 169 ? -5.422 -7.350 3.725 1.00 94.44 169 HIS A O 1
ATOM 1309 N N . TYR A 1 170 ? -4.579 -5.433 4.534 1.00 95.44 170 TYR A N 1
ATOM 1310 C CA . TYR A 1 170 ? -3.299 -5.475 3.846 1.00 95.44 170 TYR A CA 1
ATOM 1311 C C . TYR A 1 170 ? -2.223 -6.092 4.740 1.00 95.44 170 TYR A C 1
ATOM 1313 O O . TYR A 1 170 ? -1.957 -5.595 5.836 1.00 95.44 170 TYR A O 1
ATOM 1321 N N . GLU A 1 171 ? -1.569 -7.142 4.248 1.00 94.44 171 GLU A N 1
ATOM 1322 C CA . GLU A 1 171 ? -0.461 -7.814 4.929 1.00 94.44 171 GLU A CA 1
ATOM 1323 C C . GLU A 1 171 ? 0.876 -7.525 4.246 1.00 94.44 171 GLU A C 1
ATOM 1325 O O . GLU A 1 171 ? 0.969 -7.459 3.018 1.00 94.44 171 GLU A O 1
ATOM 1330 N N . LEU A 1 172 ? 1.926 -7.362 5.056 1.00 94.94 172 LEU A N 1
ATOM 1331 C CA . LEU A 1 172 ? 3.274 -7.079 4.570 1.00 94.94 172 LEU A CA 1
ATOM 1332 C C . LEU A 1 172 ? 3.783 -8.236 3.709 1.00 94.94 172 LEU A C 1
ATOM 1334 O O . LEU A 1 172 ? 3.834 -9.385 4.149 1.00 94.94 172 LEU A O 1
ATOM 1338 N N . ARG A 1 173 ? 4.276 -7.904 2.520 1.00 96.06 173 ARG A N 1
ATOM 1339 C CA . ARG A 1 173 ? 5.003 -8.814 1.639 1.00 96.06 173 ARG A CA 1
ATOM 1340 C C . ARG A 1 173 ? 6.498 -8.563 1.808 1.00 96.06 173 ARG A C 1
ATOM 1342 O O . ARG A 1 173 ? 6.986 -7.512 1.396 1.00 96.06 173 ARG A O 1
ATOM 1349 N N . PRO A 1 174 ? 7.252 -9.491 2.432 1.00 96.25 174 PRO A N 1
ATOM 1350 C CA . PRO A 1 174 ? 8.668 -9.270 2.681 1.00 96.25 174 PRO A CA 1
ATOM 1351 C C . PRO A 1 174 ? 9.437 -9.059 1.376 1.00 96.25 174 PRO A C 1
ATOM 1353 O O . PRO A 1 174 ? 9.373 -9.897 0.474 1.00 96.25 174 PRO A O 1
ATOM 1356 N N . GLU A 1 175 ? 10.225 -7.986 1.319 1.00 96.56 175 GLU A N 1
ATOM 1357 C CA . GLU A 1 175 ? 10.984 -7.579 0.132 1.00 96.56 175 GLU A CA 1
ATOM 1358 C C . GLU A 1 175 ? 11.810 -8.727 -0.465 1.00 96.56 175 GLU A C 1
ATOM 1360 O O . GLU A 1 175 ? 11.773 -8.963 -1.668 1.00 96.56 175 GLU A O 1
ATOM 1365 N N . ALA A 1 176 ? 12.517 -9.493 0.371 1.00 96.44 176 ALA A N 1
ATOM 1366 C CA . ALA A 1 176 ? 13.341 -10.610 -0.090 1.00 96.44 176 ALA A CA 1
ATOM 1367 C C . ALA A 1 176 ? 12.525 -11.709 -0.797 1.00 96.44 176 ALA A C 1
ATOM 1369 O O . ALA A 1 176 ? 12.993 -12.306 -1.769 1.00 96.44 176 ALA A O 1
ATOM 1370 N N . THR A 1 177 ? 11.303 -11.970 -0.323 1.00 96.50 177 THR A N 1
ATOM 1371 C CA . THR A 1 177 ? 10.400 -12.957 -0.932 1.00 96.50 177 THR A CA 1
ATOM 1372 C C . THR A 1 177 ? 9.889 -12.442 -2.269 1.00 96.50 177 THR A C 1
ATOM 1374 O O . THR A 1 177 ? 9.903 -13.176 -3.257 1.00 96.50 177 THR A O 1
ATOM 1377 N N . GLU A 1 178 ? 9.511 -11.166 -2.325 1.00 96.62 178 GLU A N 1
ATOM 1378 C CA . GLU A 1 178 ? 8.976 -10.574 -3.546 1.00 96.62 178 GLU A CA 1
ATOM 1379 C C . GLU A 1 178 ? 10.053 -10.417 -4.625 1.00 96.62 178 GLU A C 1
ATOM 1381 O O . GLU A 1 178 ? 9.855 -10.824 -5.767 1.00 96.62 178 GLU A O 1
ATOM 1386 N N . LYS A 1 179 ? 11.257 -9.964 -4.261 1.00 97.12 179 LYS A N 1
ATOM 1387 C CA . LYS A 1 179 ? 12.401 -9.907 -5.184 1.00 97.12 179 LYS A CA 1
ATOM 1388 C C . LYS A 1 179 ? 12.772 -11.284 -5.733 1.00 97.12 179 LYS A C 1
ATOM 1390 O O . LYS A 1 179 ? 13.092 -11.400 -6.915 1.00 97.12 179 LYS A O 1
ATOM 1395 N N . ARG A 1 180 ? 12.681 -12.345 -4.919 1.00 96.56 180 ARG A N 1
ATOM 1396 C CA . ARG A 1 180 ? 12.872 -13.729 -5.390 1.00 96.56 180 ARG A CA 1
ATOM 1397 C C . ARG A 1 180 ? 11.798 -14.137 -6.401 1.00 96.56 180 ARG A C 1
ATOM 1399 O O . ARG A 1 180 ? 12.135 -14.772 -7.397 1.00 96.56 180 ARG A O 1
ATOM 1406 N N . ARG A 1 181 ? 10.535 -13.766 -6.174 1.00 96.00 181 ARG A N 1
ATOM 1407 C CA . ARG A 1 181 ? 9.424 -14.029 -7.104 1.00 96.00 181 ARG A CA 1
ATOM 1408 C C . ARG A 1 181 ? 9.627 -13.315 -8.444 1.00 96.00 181 ARG A C 1
ATOM 1410 O O . ARG A 1 181 ? 9.525 -13.960 -9.485 1.00 96.00 181 ARG A O 1
ATOM 1417 N N . ILE A 1 182 ? 10.001 -12.033 -8.418 1.00 96.50 182 ILE A N 1
ATOM 1418 C CA . ILE A 1 182 ? 10.324 -11.247 -9.622 1.00 96.50 182 ILE A CA 1
ATOM 1419 C C . ILE A 1 182 ? 11.500 -11.881 -10.380 1.00 96.50 182 ILE A C 1
ATOM 1421 O O . ILE A 1 182 ? 11.425 -12.087 -11.591 1.00 96.50 182 ILE A O 1
ATOM 1425 N N . PHE A 1 183 ? 12.576 -12.244 -9.675 1.00 95.44 183 PHE A N 1
ATOM 1426 C CA . PHE A 1 183 ? 13.728 -12.914 -10.283 1.00 95.44 183 PHE A CA 1
ATOM 1427 C C . PHE A 1 183 ? 13.340 -14.249 -10.942 1.00 95.44 183 PHE A C 1
ATOM 1429 O O . PHE A 1 183 ? 13.779 -14.550 -12.054 1.00 95.44 183 PHE A O 1
ATOM 1436 N N . GLY A 1 184 ? 12.491 -15.039 -10.275 1.00 93.75 184 GLY A N 1
ATOM 1437 C CA . GLY A 1 184 ? 11.964 -16.295 -10.809 1.00 93.75 184 GLY A CA 1
ATOM 1438 C C . GLY A 1 184 ? 11.198 -16.092 -12.116 1.00 93.75 184 GLY A C 1
ATOM 1439 O O . GLY A 1 184 ? 11.433 -16.817 -13.080 1.00 93.75 184 GLY A O 1
ATOM 1440 N N . TRP A 1 185 ? 10.363 -15.053 -12.195 1.00 94.12 185 TRP A N 1
ATOM 1441 C CA . TRP A 1 185 ? 9.661 -14.702 -13.429 1.00 94.12 185 TRP A CA 1
ATOM 1442 C C . TRP A 1 185 ? 10.631 -14.328 -14.554 1.00 94.12 185 TRP A C 1
ATOM 1444 O O . TRP A 1 185 ? 10.567 -14.912 -15.637 1.00 94.12 185 TRP A O 1
ATOM 1454 N N . PHE A 1 186 ? 11.605 -13.453 -14.281 1.00 92.38 186 PHE A N 1
ATOM 1455 C CA . PHE A 1 186 ? 12.617 -13.068 -15.270 1.00 92.38 186 PHE A CA 1
ATOM 1456 C C . PHE A 1 186 ? 13.477 -14.229 -15.774 1.00 92.38 186 PHE A C 1
ATOM 1458 O O . PHE A 1 186 ? 13.990 -14.163 -16.888 1.00 92.38 186 PHE A O 1
ATOM 1465 N N . SER A 1 187 ? 13.624 -15.292 -14.984 1.00 88.31 187 SER A N 1
ATOM 1466 C CA . SER A 1 187 ? 14.352 -16.498 -15.397 1.00 88.31 187 SER A CA 1
ATOM 1467 C C . SER A 1 187 ? 13.611 -17.289 -16.483 1.00 88.31 187 SER A C 1
ATOM 1469 O O . SER A 1 187 ? 14.227 -18.057 -17.216 1.00 88.31 187 SER A O 1
ATOM 1471 N N . THR A 1 188 ? 12.296 -17.091 -16.600 1.00 87.06 188 THR A N 1
ATOM 1472 C CA . THR A 1 188 ? 11.429 -17.742 -17.599 1.00 87.06 188 THR A CA 1
ATOM 1473 C C . THR A 1 188 ? 10.963 -16.794 -18.703 1.00 87.06 188 THR A C 1
ATOM 1475 O O . THR A 1 188 ? 10.531 -17.236 -19.763 1.00 87.06 188 THR A O 1
ATOM 1478 N N . TYR A 1 189 ? 11.063 -15.487 -18.466 1.00 86.75 189 TYR A N 1
ATOM 1479 C CA . TYR A 1 189 ? 10.674 -14.450 -19.408 1.00 86.75 189 TYR A CA 1
ATOM 1480 C C . TYR A 1 189 ? 11.732 -14.252 -20.498 1.00 86.75 189 TYR A C 1
ATOM 1482 O O . TYR A 1 189 ? 12.924 -14.102 -20.219 1.00 86.75 189 TYR A O 1
ATOM 1490 N N . SER A 1 190 ? 11.280 -14.188 -21.749 1.00 82.31 190 SER A N 1
ATOM 1491 C CA . SER A 1 190 ? 12.131 -13.950 -22.913 1.00 82.31 190 SER A CA 1
ATOM 1492 C C . SER A 1 190 ? 11.560 -12.847 -23.794 1.00 82.31 190 SER A C 1
ATOM 1494 O O . SER A 1 190 ? 10.378 -12.881 -24.136 1.00 82.31 190 SER A O 1
ATOM 1496 N N . GLU A 1 191 ? 12.410 -11.921 -24.228 1.00 81.94 191 GLU A N 1
ATOM 1497 C CA . GLU A 1 191 ? 12.044 -10.872 -25.183 1.00 81.94 191 GLU A CA 1
ATOM 1498 C C . GLU A 1 191 ? 12.591 -11.205 -26.564 1.00 81.94 191 GLU A C 1
ATOM 1500 O O . GLU A 1 191 ? 13.732 -11.658 -26.699 1.00 81.94 191 GLU A O 1
ATOM 1505 N N . PHE A 1 192 ? 11.785 -10.968 -27.597 1.00 80.06 192 PHE A N 1
ATOM 1506 C CA . PHE A 1 192 ? 12.232 -11.081 -28.977 1.00 80.06 192 PHE A CA 1
ATOM 1507 C C . PHE A 1 192 ? 12.928 -9.782 -29.384 1.00 80.06 192 PHE A C 1
ATOM 1509 O O . PHE A 1 192 ? 12.281 -8.763 -29.603 1.00 80.06 192 PHE A O 1
ATOM 1516 N N . VAL A 1 193 ? 14.259 -9.811 -29.455 1.00 78.00 193 VAL A N 1
ATOM 1517 C CA . VAL A 1 193 ? 15.085 -8.649 -29.801 1.00 78.00 193 VAL A CA 1
ATOM 1518 C C . VAL A 1 193 ? 15.980 -9.010 -30.978 1.00 78.00 193 VAL A C 1
ATOM 1520 O O . VAL A 1 193 ? 16.734 -9.984 -30.921 1.00 78.00 193 VAL A O 1
ATOM 1523 N N . ASN A 1 194 ? 15.922 -8.210 -32.045 1.00 78.50 194 ASN A N 1
ATOM 1524 C CA . ASN A 1 194 ? 16.729 -8.388 -33.259 1.00 78.50 194 ASN A CA 1
ATOM 1525 C C . ASN A 1 194 ? 16.629 -9.810 -33.844 1.00 78.50 194 ASN A C 1
ATOM 1527 O O . ASN A 1 194 ? 17.642 -10.442 -34.149 1.00 78.50 194 ASN A O 1
ATOM 1531 N N . GLY A 1 195 ? 15.411 -10.350 -33.942 1.00 80.19 195 GLY A N 1
ATOM 1532 C CA . GLY A 1 195 ? 15.174 -11.661 -34.552 1.00 80.19 195 GLY A CA 1
ATOM 1533 C C . GLY A 1 195 ? 15.472 -12.871 -33.656 1.00 80.19 195 GLY A C 1
ATOM 1534 O O . GLY A 1 195 ? 15.421 -14.000 -34.139 1.00 80.19 195 GLY A O 1
ATOM 1535 N N . LYS A 1 196 ? 15.821 -12.674 -32.374 1.00 83.25 196 LYS A N 1
ATOM 1536 C CA . LYS A 1 196 ? 16.170 -13.758 -31.439 1.00 83.25 196 LYS A CA 1
ATOM 1537 C C . LYS A 1 196 ? 15.530 -13.549 -30.068 1.00 83.25 196 LYS A C 1
ATOM 1539 O O . LYS A 1 196 ? 15.509 -12.434 -29.555 1.00 83.25 196 LYS A O 1
ATOM 1544 N N . TYR A 1 197 ? 15.086 -14.636 -29.441 1.00 79.06 197 TYR A N 1
ATOM 1545 C CA . TYR A 1 197 ? 14.664 -14.621 -28.040 1.00 79.06 197 TYR A CA 1
ATOM 1546 C C . TYR A 1 197 ? 15.875 -14.498 -27.108 1.00 79.06 197 TYR A C 1
ATOM 1548 O O . TYR A 1 197 ? 16.876 -15.195 -27.286 1.00 79.06 197 TYR A O 1
ATOM 1556 N N . ARG A 1 198 ? 15.794 -13.608 -26.115 1.00 76.00 198 ARG A N 1
ATOM 1557 C CA . ARG A 1 198 ? 16.827 -13.410 -25.086 1.00 76.00 198 ARG A CA 1
ATOM 1558 C C . ARG A 1 198 ? 16.200 -13.340 -23.689 1.00 76.00 198 ARG A C 1
ATOM 1560 O O . ARG A 1 198 ? 15.201 -12.652 -23.510 1.00 76.00 198 ARG A O 1
ATOM 1567 N N . CYS A 1 199 ? 16.839 -13.972 -22.699 1.00 69.44 199 CYS A N 1
ATOM 1568 C CA . CYS A 1 199 ? 16.449 -13.939 -21.277 1.00 69.44 199 CYS A CA 1
ATOM 1569 C C . CYS A 1 199 ? 17.462 -13.129 -20.441 1.00 69.44 199 CYS A C 1
ATOM 1571 O O . CYS A 1 199 ? 18.096 -13.648 -19.527 1.00 69.44 199 CYS A O 1
ATOM 1573 N N . ASN A 1 200 ? 17.702 -11.861 -20.787 1.00 75.06 200 ASN A N 1
ATOM 1574 C CA . ASN A 1 200 ? 18.784 -11.059 -20.187 1.00 75.06 200 ASN A CA 1
ATOM 1575 C C . ASN A 1 200 ? 18.384 -10.278 -18.914 1.00 75.06 200 ASN A C 1
ATOM 1577 O O . ASN A 1 200 ? 19.207 -9.551 -18.356 1.00 75.06 200 ASN A O 1
ATOM 1581 N N . ARG A 1 201 ? 17.134 -10.401 -18.450 1.00 85.81 201 ARG A N 1
ATOM 1582 C CA . ARG A 1 201 ? 16.581 -9.584 -17.353 1.00 85.81 201 ARG A CA 1
ATOM 1583 C C . ARG A 1 201 ? 16.630 -10.249 -15.972 1.00 85.81 201 ARG A C 1
ATOM 1585 O O . ARG A 1 201 ? 16.281 -9.609 -14.988 1.00 85.81 201 ARG A O 1
ATOM 1592 N N . ALA A 1 202 ? 17.109 -11.491 -15.864 1.00 86.75 202 ALA A N 1
ATOM 1593 C CA . ALA A 1 202 ? 17.305 -12.183 -14.583 1.00 86.75 202 ALA A CA 1
ATOM 1594 C C . ALA A 1 202 ? 18.563 -11.671 -13.852 1.00 86.75 202 ALA A C 1
ATOM 1596 O O . ALA A 1 202 ? 19.549 -12.381 -13.673 1.00 86.75 202 ALA A O 1
ATOM 1597 N N . ASN A 1 203 ? 18.554 -10.395 -13.474 1.00 90.88 203 ASN A N 1
ATOM 1598 C CA . ASN A 1 203 ? 19.655 -9.722 -12.796 1.00 90.88 203 ASN A CA 1
ATOM 1599 C C . ASN A 1 203 ? 19.120 -8.769 -11.711 1.00 90.88 203 ASN A C 1
ATOM 1601 O O . ASN A 1 203 ? 17.954 -8.376 -11.725 1.00 90.88 203 ASN A O 1
ATOM 1605 N N . SER A 1 204 ? 19.985 -8.388 -10.768 1.00 93.62 204 SER A N 1
ATOM 1606 C CA . SER A 1 204 ? 19.601 -7.550 -9.622 1.00 93.62 204 SER A CA 1
ATOM 1607 C C . SER A 1 204 ? 19.038 -6.183 -10.035 1.00 93.62 204 SER A C 1
ATOM 1609 O O . SER A 1 204 ? 18.067 -5.721 -9.441 1.00 93.62 204 SER A O 1
ATOM 1611 N N . ALA A 1 205 ? 19.596 -5.547 -11.072 1.00 94.88 205 ALA A N 1
ATOM 1612 C CA . ALA A 1 205 ? 19.154 -4.223 -11.510 1.00 94.88 205 ALA A CA 1
ATOM 1613 C C . ALA A 1 205 ? 17.699 -4.254 -11.999 1.00 94.88 205 ALA A C 1
ATOM 1615 O O . ALA A 1 205 ? 16.873 -3.499 -11.494 1.00 94.88 205 ALA A O 1
ATOM 1616 N N . SER A 1 206 ? 17.363 -5.191 -12.888 1.00 94.06 206 SER A N 1
ATOM 1617 C CA . SER A 1 206 ? 16.001 -5.348 -13.408 1.00 94.06 206 SER A CA 1
ATOM 1618 C C . SER A 1 206 ? 14.995 -5.756 -12.326 1.00 94.06 206 SER A C 1
ATOM 1620 O O . SER A 1 206 ? 13.872 -5.260 -12.322 1.00 94.06 206 SER A O 1
ATOM 1622 N N . VAL A 1 207 ? 15.387 -6.609 -11.371 1.00 96.19 207 VAL A N 1
ATOM 1623 C CA . VAL A 1 207 ? 14.525 -6.972 -10.229 1.00 96.19 207 VAL A CA 1
ATOM 1624 C C . VAL A 1 207 ? 14.221 -5.763 -9.345 1.00 96.19 207 VAL A C 1
ATOM 1626 O O . VAL A 1 207 ? 13.068 -5.549 -8.970 1.00 96.19 207 VAL A O 1
ATOM 1629 N N . ASN A 1 208 ? 15.241 -4.968 -9.013 1.00 97.38 208 ASN A N 1
ATOM 1630 C CA . ASN A 1 208 ? 15.063 -3.768 -8.198 1.00 97.38 208 ASN A CA 1
ATOM 1631 C C . ASN A 1 208 ? 14.230 -2.712 -8.927 1.00 97.38 208 ASN A C 1
ATOM 1633 O O . ASN A 1 208 ? 13.407 -2.061 -8.294 1.00 97.38 208 ASN A O 1
ATOM 1637 N N . GLU A 1 209 ? 14.412 -2.567 -10.241 1.00 96.88 209 GLU A N 1
ATOM 1638 C CA . GLU A 1 209 ? 13.622 -1.644 -11.055 1.00 96.88 209 GLU A CA 1
ATOM 1639 C C . GLU A 1 209 ? 12.131 -1.996 -10.997 1.00 96.88 209 GLU A C 1
ATOM 1641 O O . GLU A 1 209 ? 11.329 -1.141 -10.636 1.00 96.88 209 GLU A O 1
ATOM 1646 N N . VAL A 1 210 ? 11.761 -3.265 -11.216 1.00 97.00 210 VAL A N 1
ATOM 1647 C CA . VAL A 1 210 ? 10.359 -3.716 -11.103 1.00 97.00 210 VAL A CA 1
ATOM 1648 C C . VAL A 1 210 ? 9.797 -3.495 -9.704 1.00 97.00 210 VAL A C 1
ATOM 1650 O O . VAL A 1 210 ? 8.705 -2.948 -9.567 1.00 97.00 210 VAL A O 1
ATOM 1653 N N . TYR A 1 211 ? 10.533 -3.898 -8.664 1.00 97.88 211 TYR A N 1
ATOM 1654 C CA . TYR A 1 211 ? 10.072 -3.753 -7.283 1.00 97.88 211 TYR A CA 1
ATOM 1655 C C . TYR A 1 211 ? 9.830 -2.280 -6.921 1.00 97.88 211 TYR A C 1
ATOM 1657 O O . TYR A 1 211 ? 8.773 -1.933 -6.399 1.00 97.88 211 TYR A O 1
ATOM 1665 N N . ASN A 1 212 ? 10.768 -1.393 -7.262 1.00 97.69 212 ASN A N 1
ATOM 1666 C CA . ASN A 1 212 ? 10.646 0.036 -6.984 1.00 97.69 212 ASN A CA 1
ATOM 1667 C C . ASN A 1 212 ? 9.525 0.685 -7.805 1.00 97.69 212 ASN A C 1
ATOM 1669 O O . ASN A 1 212 ? 8.761 1.485 -7.268 1.00 97.69 212 ASN A O 1
ATOM 1673 N N . SER A 1 213 ? 9.382 0.326 -9.084 1.00 97.00 213 SER A N 1
ATOM 1674 C CA . SER A 1 213 ? 8.266 0.795 -9.910 1.00 97.00 213 SER A CA 1
ATOM 1675 C C . SER A 1 213 ? 6.919 0.351 -9.348 1.00 97.00 213 SER A C 1
ATOM 1677 O O . SER A 1 213 ? 5.988 1.151 -9.327 1.00 97.00 213 SER A O 1
ATOM 1679 N N . MET A 1 214 ? 6.823 -0.878 -8.831 1.00 96.81 214 MET A N 1
ATOM 1680 C CA . MET A 1 214 ? 5.615 -1.352 -8.161 1.00 96.81 214 MET A CA 1
ATOM 1681 C C . MET A 1 214 ? 5.322 -0.533 -6.897 1.00 96.81 214 MET A C 1
ATOM 1683 O O . MET A 1 214 ? 4.204 -0.053 -6.734 1.00 96.81 214 MET A O 1
ATOM 1687 N N . LEU A 1 215 ? 6.321 -0.291 -6.039 1.00 97.19 215 LEU A N 1
ATOM 1688 C CA . LEU A 1 215 ? 6.149 0.539 -4.839 1.00 97.19 215 LEU A CA 1
ATOM 1689 C C . LEU A 1 215 ? 5.645 1.953 -5.154 1.00 97.19 215 LEU A C 1
ATOM 1691 O O . LEU A 1 215 ? 4.845 2.491 -4.392 1.00 97.19 215 LEU A O 1
ATOM 1695 N N . LEU A 1 216 ? 6.112 2.554 -6.251 1.00 96.06 216 LEU A N 1
ATOM 1696 C CA . LEU A 1 216 ? 5.650 3.866 -6.705 1.00 96.06 216 LEU A CA 1
ATOM 1697 C C . LEU A 1 216 ? 4.223 3.807 -7.260 1.00 96.06 216 LEU A C 1
ATOM 1699 O O . LEU A 1 216 ? 3.424 4.695 -6.976 1.00 96.06 216 LEU A O 1
ATOM 1703 N N . ALA A 1 217 ? 3.897 2.761 -8.023 1.00 94.50 217 ALA A N 1
ATOM 1704 C CA . ALA A 1 217 ? 2.592 2.602 -8.659 1.00 94.50 217 ALA A CA 1
ATOM 1705 C C . ALA A 1 217 ? 1.443 2.458 -7.651 1.00 94.50 217 ALA A C 1
ATOM 1707 O O . ALA A 1 217 ? 0.319 2.854 -7.951 1.00 94.50 217 ALA A O 1
ATOM 1708 N N . VAL A 1 218 ? 1.719 1.905 -6.464 1.00 96.31 218 VAL A N 1
ATOM 1709 C CA . VAL A 1 218 ? 0.701 1.649 -5.431 1.00 96.31 218 VAL A CA 1
ATOM 1710 C C . VAL A 1 218 ? 0.957 2.391 -4.120 1.00 96.31 218 VAL A C 1
ATOM 1712 O O . VAL A 1 218 ? 0.486 1.972 -3.065 1.00 96.31 218 VAL A O 1
ATOM 1715 N N . ALA A 1 219 ? 1.721 3.484 -4.159 1.00 95.50 219 ALA A N 1
ATOM 1716 C CA . ALA A 1 219 ? 1.982 4.315 -2.988 1.00 95.50 219 ALA A CA 1
ATOM 1717 C C . ALA A 1 219 ? 0.682 4.889 -2.404 1.00 95.50 219 ALA A C 1
ATOM 1719 O O . ALA A 1 219 ? -0.132 5.478 -3.116 1.00 95.50 219 ALA A O 1
ATOM 1720 N N . VAL A 1 220 ? 0.507 4.733 -1.091 1.00 93.69 220 VAL A N 1
ATOM 1721 C CA . VAL A 1 220 ? -0.662 5.224 -0.351 1.00 93.69 220 VAL A CA 1
ATOM 1722 C C . VAL A 1 220 ? -0.247 6.393 0.541 1.00 93.69 220 VAL A C 1
ATOM 1724 O O . VAL A 1 220 ? 0.796 6.342 1.194 1.00 93.69 220 VAL A O 1
ATOM 1727 N N . ASP A 1 221 ? -1.071 7.444 0.593 1.00 89.88 221 ASP A N 1
ATOM 1728 C CA . ASP A 1 221 ? -0.878 8.553 1.534 1.00 89.88 221 ASP A CA 1
ATOM 1729 C C . ASP A 1 221 ? -0.947 8.019 2.977 1.00 89.88 221 ASP A C 1
ATOM 1731 O O . ASP A 1 221 ? -1.980 7.453 3.358 1.00 89.88 221 ASP A O 1
ATOM 1735 N N . PRO A 1 222 ? 0.095 8.224 3.807 1.00 85.94 222 PRO A N 1
ATOM 1736 C CA . PRO A 1 222 ? 0.101 7.791 5.201 1.00 85.94 222 PRO A CA 1
ATOM 1737 C C . PRO A 1 222 ? -1.128 8.220 6.013 1.00 85.94 222 PRO A C 1
ATOM 1739 O O . PRO A 1 222 ? -1.536 7.503 6.922 1.00 85.94 222 PRO A O 1
ATOM 1742 N N . ASN A 1 223 ? -1.756 9.352 5.678 1.00 84.88 223 ASN A N 1
ATOM 1743 C CA . ASN A 1 223 ? -2.945 9.855 6.376 1.00 84.88 223 ASN A CA 1
ATOM 1744 C C . ASN A 1 223 ? -4.245 9.119 6.013 1.00 84.88 223 ASN A C 1
ATOM 1746 O O . ASN A 1 223 ? -5.285 9.358 6.631 1.00 84.88 223 ASN A O 1
ATOM 1750 N N . THR A 1 224 ? -4.204 8.257 4.997 1.00 87.62 224 THR A N 1
ATOM 1751 C CA . THR A 1 224 ? -5.345 7.452 4.532 1.00 87.62 224 THR A CA 1
ATOM 1752 C C . THR A 1 224 ? -5.288 6.004 5.016 1.00 87.62 224 THR A C 1
ATOM 1754 O O . THR A 1 224 ? -6.250 5.257 4.841 1.00 87.62 224 THR A O 1
ATOM 1757 N N . ILE A 1 225 ? -4.181 5.619 5.656 1.00 89.81 225 ILE A N 1
ATOM 1758 C CA . ILE A 1 225 ? -3.979 4.297 6.246 1.00 89.81 225 ILE A CA 1
ATOM 1759 C C . ILE A 1 225 ? -4.775 4.196 7.545 1.00 89.81 225 ILE A C 1
ATOM 1761 O O . ILE A 1 225 ? -4.784 5.126 8.350 1.00 89.81 225 ILE A O 1
ATOM 1765 N N . ASN A 1 226 ? -5.398 3.037 7.765 1.00 87.69 226 ASN A N 1
ATOM 1766 C CA . ASN A 1 226 ? -6.264 2.751 8.905 1.00 87.69 226 ASN A CA 1
ATOM 1767 C C . ASN A 1 226 ? -7.338 3.841 9.085 1.00 87.69 226 ASN A C 1
ATOM 1769 O O . ASN A 1 226 ? -7.353 4.533 10.108 1.00 87.69 226 ASN A O 1
ATOM 1773 N N . PRO A 1 227 ? -8.216 4.026 8.077 1.00 87.25 227 PRO A N 1
ATOM 1774 C CA . PRO A 1 227 ? -9.256 5.044 8.127 1.00 87.25 227 PRO A CA 1
ATOM 1775 C C . PRO A 1 227 ? -10.257 4.781 9.264 1.00 87.25 227 PRO A C 1
ATOM 1777 O O . PRO A 1 227 ? -10.278 3.715 9.877 1.00 87.25 227 PRO A O 1
ATOM 1780 N N . GLU A 1 228 ? -11.107 5.771 9.541 1.00 83.50 228 GLU A N 1
ATOM 1781 C CA . GLU A 1 228 ? -12.104 5.716 10.620 1.00 83.50 228 GLU A CA 1
ATOM 1782 C C . GLU A 1 228 ? -12.989 4.465 10.568 1.00 83.50 228 GLU A C 1
ATOM 1784 O O . GLU A 1 228 ? -13.379 4.005 9.494 1.00 83.50 228 GLU A O 1
ATOM 1789 N N . GLY A 1 229 ? -13.360 3.970 11.749 1.00 86.38 229 GLY A N 1
ATOM 1790 C CA . GLY A 1 229 ? -14.073 2.708 11.917 1.00 86.38 229 GLY A CA 1
ATOM 1791 C C . GLY A 1 229 ? -13.185 1.604 12.485 1.00 86.38 229 GLY A C 1
ATOM 1792 O O . GLY A 1 229 ? -11.989 1.788 12.715 1.00 86.38 229 GLY A O 1
ATOM 1793 N N . LEU A 1 230 ? -13.800 0.453 12.745 1.00 89.69 230 LEU A N 1
ATOM 1794 C CA . LEU A 1 230 ? -13.123 -0.731 13.266 1.00 89.69 230 LEU A CA 1
ATOM 1795 C C . LEU A 1 230 ? -13.062 -1.803 12.187 1.00 89.69 230 LEU A C 1
ATOM 1797 O O . LEU A 1 230 ? -14.110 -2.277 11.747 1.00 89.69 230 LEU A O 1
ATOM 1801 N N . ASN A 1 231 ? -11.857 -2.213 11.792 1.00 92.31 231 ASN A N 1
ATOM 1802 C CA . ASN A 1 231 ? -11.725 -3.340 10.879 1.00 92.31 231 ASN A CA 1
ATOM 1803 C C . ASN A 1 231 ? -11.911 -4.666 11.628 1.00 92.31 231 ASN A C 1
ATOM 1805 O O . ASN A 1 231 ? -11.086 -5.031 12.466 1.00 92.31 231 ASN A O 1
ATOM 1809 N N . SER A 1 232 ? -12.979 -5.396 11.323 1.00 92.75 232 SER A N 1
ATOM 1810 C CA . SER A 1 232 ? -13.345 -6.669 11.946 1.00 92.75 232 SER A CA 1
ATOM 1811 C C . SER A 1 232 ? -13.285 -7.805 10.927 1.00 92.75 232 SER A C 1
ATOM 1813 O O . SER A 1 232 ? -13.400 -7.594 9.725 1.00 92.75 232 SER A O 1
ATOM 1815 N N . TYR A 1 233 ? -13.150 -9.051 11.382 1.00 92.50 233 TYR A N 1
ATOM 1816 C CA . TYR A 1 233 ? -13.019 -10.196 10.467 1.00 92.50 233 TYR A CA 1
ATOM 1817 C C . TYR A 1 233 ? -14.140 -10.281 9.406 1.00 92.50 233 TYR A C 1
ATOM 1819 O O . TYR A 1 233 ? -13.885 -10.599 8.248 1.00 92.50 233 TYR A O 1
ATOM 1827 N N . ASN A 1 234 ? -15.375 -9.940 9.780 1.00 94.19 234 ASN A N 1
ATOM 1828 C CA . ASN A 1 234 ? -16.571 -10.006 8.933 1.00 94.19 234 ASN A CA 1
ATOM 1829 C C . ASN A 1 234 ? -16.973 -8.680 8.258 1.00 94.19 234 ASN A C 1
ATOM 1831 O O . ASN A 1 234 ? -18.045 -8.626 7.658 1.00 94.19 234 ASN A O 1
ATOM 1835 N N . GLY A 1 235 ? -16.164 -7.626 8.361 1.00 94.88 235 GLY A N 1
ATOM 1836 C CA . GLY A 1 235 ? -16.427 -6.333 7.726 1.00 94.88 235 GLY A CA 1
ATOM 1837 C C . GLY A 1 235 ? -15.860 -5.165 8.525 1.00 94.88 235 GLY A C 1
ATOM 1838 O O . GLY A 1 235 ? -15.225 -5.350 9.559 1.00 94.88 235 GLY A O 1
ATOM 1839 N N . VAL A 1 236 ? -16.130 -3.947 8.072 1.00 93.25 236 VAL A N 1
ATOM 1840 C CA . VAL A 1 236 ? -15.723 -2.720 8.762 1.00 93.25 236 VAL A CA 1
ATOM 1841 C C . VAL A 1 236 ? -16.919 -2.147 9.511 1.00 93.25 236 VAL A C 1
ATOM 1843 O O . VAL A 1 236 ? -17.965 -1.883 8.917 1.00 93.25 236 VAL A O 1
ATOM 1846 N N . VAL A 1 237 ? -16.777 -1.927 10.816 1.00 92.31 237 VAL A N 1
ATOM 1847 C CA . VAL A 1 237 ? -17.797 -1.246 11.621 1.00 92.31 237 VAL A CA 1
ATOM 1848 C C . VAL A 1 237 ? -17.595 0.259 11.487 1.00 92.31 237 VAL A C 1
ATOM 1850 O O . VAL A 1 237 ? -16.629 0.818 12.012 1.00 92.31 237 VAL A O 1
ATOM 1853 N N . LYS A 1 238 ? -18.510 0.929 10.786 1.00 89.38 238 LYS A N 1
ATOM 1854 C CA . LYS A 1 238 ? -18.516 2.387 10.625 1.00 89.38 238 LYS A CA 1
ATOM 1855 C C . LYS A 1 238 ? -19.420 3.033 11.659 1.00 89.38 238 LYS A C 1
ATOM 1857 O O . LYS A 1 238 ? -20.551 2.592 11.848 1.00 89.38 238 LYS A O 1
ATOM 1862 N N . ILE A 1 239 ? -18.924 4.095 12.290 1.00 84.12 239 ILE A N 1
ATOM 1863 C CA . ILE A 1 239 ? -19.692 4.924 13.222 1.00 84.12 239 ILE A CA 1
ATOM 1864 C C . ILE A 1 239 ? -20.294 6.090 12.438 1.00 84.12 239 ILE A C 1
ATOM 1866 O O . ILE A 1 239 ? -19.570 6.881 11.833 1.00 84.12 239 ILE A O 1
ATOM 1870 N N . ASN A 1 240 ? -21.617 6.192 12.458 1.00 83.75 240 ASN A N 1
ATOM 1871 C CA . ASN A 1 240 ? -22.380 7.260 11.832 1.00 83.75 240 ASN A CA 1
ATOM 1872 C C . ASN A 1 240 ? -22.348 8.535 12.694 1.00 83.75 240 ASN A C 1
ATOM 1874 O O . ASN A 1 240 ? -22.044 8.510 13.888 1.00 83.75 240 ASN A O 1
ATOM 1878 N N . ALA A 1 241 ? -22.687 9.681 12.099 1.00 78.38 241 ALA A N 1
ATOM 1879 C CA . ALA A 1 241 ? -22.630 10.979 12.782 1.00 78.38 241 ALA A CA 1
ATOM 1880 C C . ALA A 1 241 ? -23.578 11.090 13.996 1.00 78.38 241 ALA A C 1
ATOM 1882 O O . ALA A 1 241 ? -23.294 11.843 14.937 1.00 78.38 241 ALA A O 1
ATOM 1883 N N . ASP A 1 242 ? -24.676 10.332 13.970 1.00 80.81 242 ASP A N 1
ATOM 1884 C CA . ASP A 1 242 ? -25.667 10.202 15.042 1.00 80.81 242 ASP A CA 1
ATOM 1885 C C . ASP A 1 242 ? -25.224 9.246 16.168 1.00 80.81 242 ASP A C 1
ATOM 1887 O O . ASP A 1 242 ? -25.897 9.150 17.191 1.00 80.81 242 ASP A O 1
ATOM 1891 N N . GLY A 1 243 ? -24.079 8.572 16.012 1.00 76.00 243 GLY A N 1
ATOM 1892 C CA . GLY A 1 243 ? -23.547 7.594 16.961 1.00 76.00 243 GLY A CA 1
ATOM 1893 C C . GLY A 1 243 ? -24.036 6.162 16.734 1.00 76.00 243 GLY A C 1
ATOM 1894 O O . GLY A 1 243 ? -23.556 5.254 17.414 1.00 76.00 243 GLY A O 1
ATOM 1895 N N . SER A 1 244 ? -24.939 5.932 15.775 1.00 84.00 244 SER A N 1
ATOM 1896 C CA . SER A 1 244 ? -25.272 4.579 15.326 1.00 84.00 244 SER A CA 1
ATOM 1897 C C . SER A 1 244 ? -24.087 3.951 14.586 1.00 84.00 244 SER A C 1
ATOM 1899 O O . SER A 1 244 ? -23.138 4.636 14.198 1.00 84.00 244 SER A O 1
ATOM 1901 N N . HIS A 1 245 ? -24.106 2.635 14.398 1.00 87.81 245 HIS A N 1
ATOM 1902 C CA . HIS A 1 245 ? -23.042 1.925 13.697 1.00 87.81 245 HIS A CA 1
ATOM 1903 C C . HIS A 1 245 ? -23.606 0.976 12.646 1.00 87.81 245 HIS A C 1
ATOM 1905 O O . HIS A 1 245 ? -24.711 0.455 12.779 1.00 87.81 245 HIS A O 1
ATOM 1911 N N . THR A 1 246 ? -22.830 0.752 11.590 1.00 91.25 246 THR A N 1
ATOM 1912 C CA . THR A 1 246 ? -23.175 -0.174 10.508 1.00 91.25 246 THR A CA 1
ATOM 1913 C C . THR A 1 246 ? -21.980 -1.048 10.171 1.00 91.25 246 THR A C 1
ATOM 1915 O O . THR A 1 246 ? -20.841 -0.581 10.169 1.00 91.25 246 THR A O 1
ATOM 1918 N N . LEU A 1 247 ? -22.238 -2.325 9.896 1.00 93.94 247 LEU A N 1
ATOM 1919 C CA . LEU A 1 247 ? -21.230 -3.237 9.373 1.00 93.94 247 LEU A CA 1
ATOM 1920 C C . LEU A 1 247 ? -21.265 -3.165 7.847 1.00 93.94 247 LEU A C 1
ATOM 1922 O O . LEU A 1 247 ? -22.287 -3.484 7.238 1.00 93.94 247 LEU A O 1
ATOM 1926 N N . VAL A 1 248 ? -20.161 -2.748 7.236 1.00 94.25 248 VAL A N 1
ATOM 1927 C CA . VAL A 1 248 ? -20.012 -2.721 5.777 1.00 94.25 248 VAL A CA 1
ATOM 1928 C C . VAL A 1 248 ? -19.035 -3.803 5.313 1.00 94.25 248 VAL A C 1
ATOM 1930 O O . VAL A 1 248 ? -18.108 -4.135 6.055 1.00 94.25 248 VAL A O 1
ATOM 1933 N N . PRO A 1 249 ? -19.203 -4.358 4.100 1.00 95.88 249 PRO A N 1
ATOM 1934 C CA . PRO A 1 249 ? -18.224 -5.273 3.528 1.00 95.88 249 PRO A CA 1
ATOM 1935 C C . PRO A 1 249 ? -16.842 -4.628 3.403 1.00 95.88 249 PRO A C 1
ATOM 1937 O O . PRO A 1 249 ? -16.720 -3.408 3.261 1.00 95.88 249 PRO A O 1
ATOM 1940 N N . HIS A 1 250 ? -15.811 -5.469 3.410 1.00 94.88 250 HIS A N 1
ATOM 1941 C CA . HIS A 1 250 ? -14.443 -5.038 3.145 1.00 94.88 250 HIS A CA 1
ATOM 1942 C C . HIS A 1 250 ? -14.308 -4.473 1.735 1.00 94.88 250 HIS A C 1
ATOM 1944 O O . HIS A 1 250 ? -14.866 -5.012 0.779 1.00 94.88 250 HIS A O 1
ATOM 1950 N N . ASP A 1 251 ? -13.533 -3.400 1.613 1.00 94.31 251 ASP A N 1
ATOM 1951 C CA . ASP A 1 251 ? -13.217 -2.758 0.342 1.00 94.31 251 ASP A CA 1
ATOM 1952 C C . ASP A 1 251 ? -11.698 -2.552 0.279 1.00 94.31 251 ASP A C 1
ATOM 1954 O O . ASP A 1 251 ? -11.160 -1.869 1.153 1.00 94.31 251 ASP A O 1
ATOM 1958 N N . PRO A 1 252 ? -10.989 -3.087 -0.733 1.00 94.25 252 PRO A N 1
ATOM 1959 C CA . PRO A 1 252 ? -9.546 -2.897 -0.881 1.00 94.25 252 PRO A CA 1
ATOM 1960 C C . PRO A 1 252 ? -9.129 -1.425 -1.011 1.00 94.25 252 PRO A C 1
ATOM 1962 O O . PRO A 1 252 ? -7.960 -1.109 -0.798 1.00 94.25 252 PRO A O 1
ATOM 1965 N N . LYS A 1 253 ? -10.052 -0.506 -1.333 1.00 93.50 253 LYS A N 1
ATOM 1966 C CA . LYS A 1 253 ? -9.787 0.943 -1.315 1.00 93.50 253 LYS A CA 1
ATOM 1967 C C . LYS A 1 253 ? -9.611 1.503 0.099 1.00 93.50 253 LYS A C 1
ATOM 1969 O O . LYS A 1 253 ? -9.071 2.594 0.256 1.00 93.50 253 LYS A O 1
ATOM 1974 N N . GLN A 1 254 ? -10.079 0.790 1.123 1.00 92.75 254 GLN A N 1
ATOM 1975 C CA . GLN A 1 254 ? -9.875 1.138 2.526 1.00 92.75 254 GLN A CA 1
ATOM 1976 C C . GLN A 1 254 ? -8.632 0.403 3.033 1.00 92.75 254 GLN A C 1
ATOM 1978 O O . GLN A 1 254 ? -8.646 -0.804 3.273 1.00 92.75 254 GLN A O 1
ATOM 1983 N N . VAL A 1 255 ? -7.530 1.137 3.171 1.00 93.31 255 VAL A N 1
ATOM 1984 C CA . VAL A 1 255 ? -6.220 0.554 3.480 1.00 93.31 255 VAL A CA 1
ATOM 1985 C C . VAL A 1 255 ? -6.089 0.322 4.982 1.00 93.31 255 VAL A C 1
ATOM 1987 O O . VAL A 1 255 ? -5.519 1.134 5.707 1.00 93.31 255 VAL A O 1
ATOM 1990 N N . TYR A 1 256 ? -6.633 -0.794 5.459 1.00 93.06 256 TYR A N 1
ATOM 1991 C CA . TYR A 1 256 ? -6.380 -1.294 6.809 1.00 93.06 256 TYR A CA 1
ATOM 1992 C C . TYR A 1 256 ? -5.168 -2.222 6.822 1.00 93.06 256 TYR A C 1
ATOM 1994 O O . TYR A 1 256 ? -5.083 -3.122 5.994 1.00 93.06 256 TYR A O 1
ATOM 2002 N N . THR A 1 257 ? -4.260 -2.052 7.782 1.00 92.31 257 THR A N 1
ATOM 2003 C CA . THR A 1 257 ? -3.090 -2.933 7.993 1.00 92.31 257 THR A CA 1
ATOM 2004 C C . THR A 1 257 ? -3.268 -3.895 9.167 1.00 92.31 257 THR A C 1
ATOM 2006 O O . THR A 1 257 ? -2.336 -4.589 9.573 1.00 92.31 257 THR A O 1
ATOM 2009 N N . TYR A 1 258 ? -4.469 -3.929 9.737 1.00 90.62 258 TYR A N 1
ATOM 2010 C CA . TYR A 1 258 ? -4.842 -4.787 10.850 1.00 90.62 258 TYR A CA 1
ATOM 2011 C C . TYR A 1 258 ? -6.243 -5.348 10.621 1.00 90.62 258 TYR A C 1
ATOM 2013 O O . TYR A 1 258 ? -7.039 -4.751 9.898 1.00 90.62 258 TYR A O 1
ATOM 2021 N N . VAL A 1 259 ? -6.560 -6.452 11.291 1.00 91.88 259 VAL A N 1
ATOM 2022 C CA . VAL A 1 259 ? -7.919 -6.982 11.413 1.00 91.88 259 VAL A CA 1
ATOM 2023 C C . VAL A 1 259 ? -8.160 -7.396 12.864 1.00 91.88 259 VAL A C 1
ATOM 2025 O O . VAL A 1 259 ? -7.288 -7.987 13.504 1.00 91.88 259 VAL A O 1
ATOM 2028 N N . GLY A 1 260 ? -9.318 -7.024 13.400 1.00 90.06 260 GLY A N 1
ATOM 2029 C CA . GLY A 1 260 ? -9.773 -7.397 14.733 1.00 90.06 260 GLY A CA 1
ATOM 2030 C C . GLY A 1 260 ? -10.678 -8.630 14.738 1.00 90.06 260 GLY A C 1
ATOM 2031 O O . GLY A 1 260 ? -10.854 -9.327 13.735 1.00 90.06 260 GLY A O 1
ATOM 2032 N N . CYS A 1 261 ? -11.298 -8.889 15.887 1.00 88.75 261 CYS A N 1
ATOM 2033 C CA . CYS A 1 261 ? -12.273 -9.967 16.057 1.00 88.75 261 CYS A CA 1
ATOM 2034 C C . CYS A 1 261 ? -13.526 -9.796 15.174 1.00 88.75 261 CYS A C 1
ATOM 2036 O O . CYS A 1 261 ? -13.794 -8.726 14.625 1.00 88.75 261 CYS A O 1
ATOM 2038 N N . LYS A 1 262 ? -14.319 -10.869 15.054 1.00 91.75 262 LYS A N 1
ATOM 2039 C CA . LYS A 1 262 ? -15.645 -10.829 14.422 1.00 91.75 262 LYS A CA 1
ATOM 2040 C C . LYS A 1 262 ? -16.562 -9.888 15.209 1.00 91.75 262 LYS A C 1
ATOM 2042 O O . LYS A 1 262 ? -16.666 -10.008 16.426 1.00 91.75 262 LYS A O 1
ATOM 2047 N N . TYR A 1 263 ? -17.247 -9.001 14.501 1.00 91.44 263 TYR A N 1
ATOM 2048 C CA . TYR A 1 263 ? -18.259 -8.127 15.071 1.00 91.44 263 TYR A CA 1
ATOM 2049 C C . TYR A 1 263 ? -19.621 -8.833 15.131 1.00 91.44 263 TYR A C 1
ATOM 2051 O O . TYR A 1 263 ? -20.086 -9.365 14.118 1.00 91.44 263 TYR A O 1
ATOM 2059 N N . ASP A 1 264 ? -20.253 -8.821 16.304 1.00 90.81 264 ASP A N 1
ATOM 2060 C CA . ASP A 1 264 ? -21.606 -9.329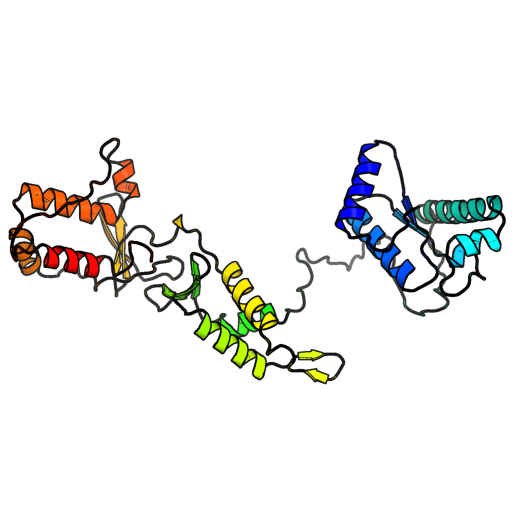 16.536 1.00 90.81 264 ASP A CA 1
ATOM 2061 C C . ASP A 1 264 ? -22.351 -8.383 17.500 1.00 90.81 264 ASP A C 1
ATOM 2063 O O . ASP A 1 264 ? -21.955 -8.282 18.663 1.00 90.81 264 ASP A O 1
ATOM 2067 N N . PRO A 1 265 ? -23.399 -7.668 17.046 1.00 88.31 265 PRO A N 1
ATOM 2068 C CA . PRO A 1 265 ? -24.152 -6.747 17.896 1.00 88.31 265 PRO A CA 1
ATOM 2069 C C . PRO A 1 265 ? -25.013 -7.456 18.952 1.00 88.31 265 PRO A C 1
ATOM 2071 O O . PRO A 1 265 ? -25.471 -6.802 19.883 1.00 88.31 265 PRO A O 1
ATOM 2074 N N . ASN A 1 266 ? -25.245 -8.765 18.813 1.00 90.56 266 ASN A N 1
ATOM 2075 C CA . ASN A 1 266 ? -26.098 -9.547 19.710 1.00 90.56 266 ASN A CA 1
ATOM 2076 C C . ASN A 1 266 ? -25.291 -10.392 20.705 1.00 90.56 266 ASN A C 1
ATOM 2078 O O . ASN A 1 266 ? -25.854 -11.272 21.357 1.00 90.56 266 ASN A O 1
ATOM 2082 N N . ILE A 1 267 ? -23.975 -10.175 20.790 1.00 91.12 267 ILE A N 1
ATOM 2083 C CA . ILE A 1 267 ? -23.123 -10.915 21.717 1.00 91.12 267 ILE A CA 1
ATOM 2084 C C . ILE A 1 267 ? -23.506 -10.599 23.167 1.00 91.12 267 ILE A C 1
ATOM 2086 O O . ILE A 1 267 ? -23.778 -9.449 23.510 1.00 91.12 267 ILE A O 1
ATOM 2090 N N . ASP A 1 268 ? -23.521 -11.626 24.017 1.00 92.94 268 ASP A N 1
ATOM 2091 C CA . ASP A 1 268 ? -23.773 -11.467 25.449 1.00 92.94 268 ASP A CA 1
ATOM 2092 C C . ASP A 1 268 ? -22.651 -10.627 26.095 1.00 92.94 268 ASP A C 1
ATOM 2094 O O . ASP A 1 268 ? -21.481 -11.026 26.038 1.00 92.94 268 ASP A O 1
ATOM 2098 N N . PRO A 1 269 ? -22.966 -9.465 26.700 1.00 91.88 269 PRO A N 1
ATOM 2099 C CA . PRO A 1 269 ? -21.960 -8.596 27.293 1.00 91.88 269 PRO A CA 1
ATOM 2100 C C . PRO A 1 269 ? -21.463 -9.076 28.664 1.00 91.88 269 PRO A C 1
ATOM 2102 O O . PRO A 1 269 ? -20.483 -8.517 29.152 1.00 91.88 269 PRO A O 1
ATOM 2105 N N . THR A 1 270 ? -22.068 -10.105 29.274 1.00 94.06 270 THR A N 1
ATOM 2106 C CA . THR A 1 270 ? -21.828 -10.511 30.675 1.00 94.06 270 THR A CA 1
ATOM 2107 C C . THR A 1 270 ? -20.345 -10.650 31.035 1.00 94.06 270 THR A C 1
ATOM 2109 O O . THR A 1 270 ? -19.891 -10.135 32.059 1.00 94.06 270 THR A O 1
ATOM 2112 N N . ASP A 1 271 ? -19.550 -11.309 30.189 1.00 90.31 271 ASP A N 1
ATOM 2113 C CA . ASP A 1 271 ? -18.116 -11.484 30.445 1.00 90.31 271 ASP A CA 1
ATOM 2114 C C . ASP A 1 271 ? -17.317 -10.180 30.319 1.00 90.31 271 ASP A C 1
ATOM 2116 O O . ASP A 1 271 ? -16.358 -9.963 31.065 1.00 90.31 271 ASP A O 1
ATOM 2120 N N . CYS A 1 272 ? -17.716 -9.301 29.398 1.00 89.19 272 CYS A N 1
ATOM 2121 C CA . CYS A 1 272 ? -17.113 -7.983 29.232 1.00 89.19 272 CYS A CA 1
ATOM 2122 C C . CYS A 1 272 ? -17.450 -7.082 30.425 1.00 89.19 272 CYS A C 1
ATOM 2124 O O . CYS A 1 272 ? -16.561 -6.439 30.983 1.00 89.19 272 CYS A O 1
ATOM 2126 N N . ASP A 1 273 ? -18.706 -7.095 30.869 1.00 91.38 273 ASP A N 1
ATOM 2127 C CA . ASP A 1 273 ? -19.165 -6.331 32.027 1.00 91.38 273 ASP A CA 1
ATOM 2128 C C . ASP A 1 273 ? -18.428 -6.765 33.296 1.00 91.38 273 ASP A C 1
ATOM 2130 O O . ASP A 1 273 ? -17.867 -5.918 33.996 1.00 91.38 273 ASP A O 1
ATOM 2134 N N . ARG A 1 274 ? -18.304 -8.080 33.521 1.00 91.12 274 ARG A N 1
ATOM 2135 C CA . ARG A 1 274 ? -17.505 -8.652 34.614 1.00 91.12 274 ARG A CA 1
ATOM 2136 C C . ARG A 1 274 ? -16.029 -8.261 34.533 1.00 91.12 274 ARG A C 1
ATOM 2138 O O . ARG A 1 274 ? -15.403 -8.004 35.557 1.00 91.12 274 ARG A O 1
ATOM 2145 N N . LEU A 1 275 ? -15.439 -8.196 33.338 1.00 90.75 275 LEU A N 1
ATOM 2146 C CA . LEU A 1 275 ? -14.068 -7.701 33.183 1.00 90.75 275 LEU A CA 1
ATOM 2147 C C . LEU A 1 275 ? -13.972 -6.217 33.563 1.00 90.75 275 LEU A C 1
ATOM 2149 O O . LEU A 1 275 ? -13.036 -5.816 34.251 1.00 90.75 275 LEU A O 1
ATOM 2153 N N . LEU A 1 276 ? -14.934 -5.396 33.145 1.00 91.62 276 LEU A N 1
ATOM 2154 C CA . LEU A 1 276 ? -14.963 -3.962 33.435 1.00 91.62 276 LEU A CA 1
ATOM 2155 C C . LEU A 1 276 ? -15.246 -3.646 34.916 1.00 91.62 276 LEU A C 1
ATOM 2157 O O . LEU A 1 276 ? -14.975 -2.525 35.353 1.00 91.62 276 LEU A O 1
ATOM 2161 N N . GLU A 1 277 ? -15.725 -4.610 35.708 1.00 90.94 277 GLU A N 1
ATOM 2162 C CA . GLU A 1 277 ? -15.840 -4.519 37.175 1.00 90.94 277 GLU A CA 1
ATOM 2163 C C . GLU A 1 277 ? -14.507 -4.390 37.905 1.00 90.94 277 GLU A C 1
ATOM 2165 O O . GLU A 1 277 ? -14.492 -3.881 39.024 1.00 90.94 277 GLU A O 1
ATOM 2170 N N . CYS A 1 278 ? -13.378 -4.721 37.267 1.00 88.38 278 CYS A N 1
ATOM 2171 C CA . CYS A 1 278 ? -12.067 -4.419 37.848 1.00 88.38 278 CYS A CA 1
ATOM 2172 C C . CYS A 1 278 ? -11.766 -2.909 37.938 1.00 88.38 278 CYS A C 1
ATOM 2174 O O . CYS A 1 278 ? -10.824 -2.519 38.626 1.00 88.38 278 CYS A O 1
ATOM 2176 N N . LEU A 1 279 ? -12.551 -2.068 37.252 1.00 89.50 279 LEU A N 1
ATOM 2177 C CA . LEU A 1 279 ? -12.447 -0.612 37.274 1.00 89.50 279 LEU A CA 1
ATOM 2178 C C . LEU A 1 279 ? -13.601 -0.004 38.079 1.00 89.50 279 LEU A C 1
ATOM 2180 O O . LEU A 1 279 ? -14.770 -0.353 37.873 1.00 89.50 279 LEU A O 1
ATOM 2184 N N . GLU A 1 280 ? -13.284 0.985 38.919 1.00 89.50 280 GLU A N 1
ATOM 2185 C CA . GLU A 1 280 ? -14.306 1.827 39.548 1.00 89.50 280 GLU A CA 1
ATOM 2186 C C . GLU A 1 280 ? -15.166 2.529 38.478 1.00 89.50 280 GLU A C 1
ATOM 2188 O O . GLU A 1 280 ? -14.664 2.818 37.387 1.00 89.50 280 GLU A O 1
ATOM 2193 N N . PRO A 1 281 ? -16.438 2.873 38.760 1.00 91.25 281 PRO A N 1
ATOM 2194 C CA . PRO A 1 281 ? -17.350 3.425 37.753 1.00 91.25 281 PRO A CA 1
ATOM 2195 C C . PRO A 1 281 ? -16.794 4.630 36.974 1.00 91.25 281 PRO A C 1
ATOM 2197 O O . PRO A 1 281 ? -16.913 4.690 35.750 1.00 91.25 281 PRO A O 1
ATOM 2200 N N . SER A 1 282 ? -16.118 5.556 37.660 1.00 88.06 282 SER A N 1
ATOM 2201 C CA . SER A 1 282 ? -15.494 6.735 37.042 1.00 88.06 282 SER A CA 1
ATOM 2202 C C . SER A 1 282 ? -14.302 6.374 36.144 1.00 88.06 282 SER A C 1
ATOM 2204 O O . SER A 1 282 ? -14.122 6.951 35.071 1.00 88.06 282 SER A O 1
ATOM 2206 N N . GLN A 1 283 ? -13.498 5.389 36.549 1.00 89.12 283 GLN A N 1
ATOM 2207 C CA . GLN A 1 283 ? -12.355 4.889 35.784 1.00 89.12 283 GLN A CA 1
ATOM 2208 C C . GLN A 1 283 ? -12.817 4.120 34.547 1.00 89.12 283 GLN A C 1
ATOM 2210 O O . GLN A 1 283 ? -12.273 4.322 33.462 1.00 89.12 283 GLN A O 1
ATOM 2215 N N . ARG A 1 284 ? -13.855 3.287 34.695 1.00 90.19 284 ARG A N 1
ATOM 2216 C CA . ARG A 1 284 ? -14.494 2.551 33.600 1.00 90.19 284 ARG A CA 1
ATOM 2217 C C . ARG A 1 284 ? -15.000 3.502 32.524 1.00 90.19 284 ARG A C 1
ATOM 2219 O O . ARG A 1 284 ? -14.733 3.287 31.346 1.00 90.19 284 ARG A O 1
ATOM 2226 N N . GLU A 1 285 ? -15.682 4.573 32.919 1.00 87.75 285 GLU A N 1
ATOM 2227 C CA . GLU A 1 285 ? -16.175 5.579 31.980 1.00 87.75 285 GLU A CA 1
ATOM 2228 C C . GLU A 1 285 ? -15.030 6.243 31.203 1.00 87.75 285 GLU A C 1
ATOM 2230 O O . GLU A 1 285 ? -15.091 6.362 29.978 1.00 87.75 285 GLU A O 1
ATOM 2235 N N . ILE A 1 286 ? -13.959 6.645 31.894 1.00 87.44 286 ILE A N 1
ATOM 2236 C CA . ILE A 1 286 ? -12.778 7.240 31.257 1.00 87.44 286 ILE A CA 1
ATOM 2237 C C . ILE A 1 286 ? -12.109 6.239 30.304 1.00 87.44 286 ILE A C 1
ATOM 2239 O O . ILE A 1 286 ? -11.739 6.610 29.189 1.00 87.44 286 ILE A O 1
ATOM 2243 N N . PHE A 1 287 ? -11.979 4.977 30.717 1.00 88.88 287 PHE A N 1
ATOM 2244 C CA . PHE A 1 287 ? -11.414 3.907 29.901 1.00 88.88 287 PHE A CA 1
ATOM 2245 C C . PHE A 1 287 ? -12.212 3.705 28.608 1.00 88.88 287 PHE A C 1
ATOM 2247 O O . PHE A 1 287 ? -11.647 3.788 27.516 1.00 88.88 287 PHE A O 1
ATOM 2254 N N . LEU A 1 288 ? -13.532 3.529 28.721 1.00 88.00 288 LEU A N 1
ATOM 2255 C CA . LEU A 1 288 ? -14.423 3.315 27.580 1.00 88.00 288 LEU A CA 1
ATOM 2256 C C . LEU A 1 288 ? -14.468 4.527 26.648 1.00 88.00 288 LEU A C 1
ATOM 2258 O O . LEU A 1 288 ? -14.415 4.357 25.433 1.00 88.00 288 LEU A O 1
ATOM 2262 N N . ARG A 1 289 ? -14.500 5.754 27.184 1.00 84.31 289 ARG A N 1
ATOM 2263 C CA . ARG A 1 289 ? -14.451 6.976 26.363 1.00 84.31 289 ARG A CA 1
ATOM 2264 C C . ARG A 1 289 ? -13.156 7.075 25.565 1.00 84.31 289 ARG A C 1
ATOM 2266 O O . ARG A 1 289 ? -13.197 7.446 24.395 1.00 84.31 289 ARG A O 1
ATOM 2273 N N . THR A 1 290 ? -12.017 6.740 26.168 1.00 84.75 290 THR A N 1
ATOM 2274 C CA . THR A 1 290 ? -10.727 6.759 25.465 1.00 84.75 290 THR A CA 1
ATOM 2275 C C . THR A 1 290 ? -10.643 5.653 24.415 1.00 84.75 290 THR A C 1
ATOM 2277 O O . THR A 1 290 ? -10.202 5.920 23.299 1.00 84.75 290 THR A O 1
ATOM 2280 N N . ALA A 1 291 ? -11.109 4.439 24.726 1.00 84.56 291 ALA A N 1
ATOM 2281 C CA . ALA A 1 291 ? -11.170 3.345 23.758 1.00 84.56 291 ALA A CA 1
ATOM 2282 C C . ALA A 1 291 ? -12.092 3.690 22.574 1.00 84.56 291 ALA A C 1
ATOM 2284 O O . ALA A 1 291 ? -11.701 3.540 21.420 1.00 84.56 291 ALA A O 1
ATOM 2285 N N . ALA A 1 292 ? -13.277 4.244 22.846 1.00 80.75 292 ALA A N 1
ATOM 2286 C CA . ALA A 1 292 ? -14.209 4.696 21.818 1.00 80.75 292 ALA A CA 1
ATOM 2287 C C . ALA A 1 292 ? -13.633 5.845 20.974 1.00 80.75 292 ALA A C 1
ATOM 2289 O O . ALA A 1 292 ? -13.856 5.898 19.767 1.00 80.75 292 ALA A O 1
ATOM 2290 N N . ALA A 1 293 ? -12.848 6.743 21.577 1.00 79.50 293 ALA A N 1
ATOM 2291 C CA . ALA A 1 293 ? -12.214 7.835 20.847 1.00 79.50 293 ALA A CA 1
ATOM 2292 C C . ALA A 1 293 ? -11.208 7.356 19.795 1.00 79.50 293 ALA A C 1
ATOM 2294 O O . ALA A 1 293 ? -11.059 8.015 18.766 1.00 79.50 293 ALA A O 1
ATOM 2295 N N . ALA A 1 294 ? -10.561 6.208 20.013 1.00 77.12 294 ALA A N 1
ATOM 2296 C CA . ALA A 1 294 ? -9.665 5.613 19.026 1.00 77.12 294 ALA A CA 1
ATOM 2297 C C . ALA A 1 294 ? -10.398 5.158 17.748 1.00 77.12 294 ALA A C 1
ATOM 2299 O O . ALA A 1 294 ? -9.785 5.129 16.687 1.00 77.12 294 ALA A O 1
ATOM 2300 N N . LEU A 1 295 ? -11.707 4.876 17.820 1.00 76.50 295 LEU A N 1
ATOM 2301 C CA . LEU A 1 295 ? -12.518 4.460 16.665 1.00 76.50 295 LEU A CA 1
ATOM 2302 C C . LEU A 1 295 ? -12.847 5.619 15.714 1.00 76.50 295 LEU A C 1
ATOM 2304 O O . LEU A 1 295 ? -13.019 5.408 14.512 1.00 76.50 295 LEU A O 1
ATOM 2308 N N . ASN A 1 296 ? -12.955 6.844 16.241 1.00 74.56 296 ASN A N 1
ATOM 2309 C CA . ASN A 1 296 ? -13.186 8.041 15.435 1.00 74.56 296 ASN A CA 1
ATOM 2310 C C . ASN A 1 296 ? -12.540 9.289 16.061 1.00 74.56 296 ASN A C 1
ATOM 2312 O O . ASN A 1 296 ? -13.195 10.143 16.668 1.00 74.56 296 ASN A O 1
ATOM 2316 N N . LEU A 1 297 ? -11.225 9.415 15.869 1.00 71.88 297 LEU A N 1
ATOM 2317 C CA . LEU A 1 297 ? -10.454 10.544 16.388 1.00 71.88 297 LEU A CA 1
ATOM 2318 C C . LEU A 1 297 ? -10.892 11.890 15.797 1.00 71.88 297 LEU A C 1
ATOM 2320 O O . LEU A 1 297 ? -10.807 12.900 16.496 1.00 71.88 297 LEU A O 1
ATOM 2324 N N . LYS A 1 298 ? -11.351 11.938 14.537 1.00 71.00 298 LYS A N 1
ATOM 2325 C CA . LYS A 1 298 ? -11.770 13.200 13.905 1.00 71.00 298 LYS A CA 1
ATOM 2326 C C . LYS A 1 298 ? -13.048 13.736 14.534 1.00 71.00 298 LYS A C 1
ATOM 2328 O O . LYS A 1 298 ? -13.062 14.894 14.942 1.00 71.00 298 LYS A O 1
ATOM 2333 N N . LEU A 1 299 ? -14.067 12.891 14.690 1.00 71.62 299 LEU A N 1
ATOM 2334 C CA . LEU A 1 299 ? -15.326 13.253 15.342 1.00 71.62 299 LEU A CA 1
ATOM 2335 C C . LEU A 1 299 ? -15.104 13.674 16.798 1.00 71.62 299 LEU A C 1
ATOM 2337 O O . LEU A 1 299 ? -15.709 14.635 17.274 1.00 71.62 299 LEU A O 1
ATOM 2341 N N . VAL A 1 300 ? -14.206 12.989 17.508 1.00 71.06 300 VAL A N 1
ATOM 2342 C CA . VAL A 1 300 ? -13.857 13.363 18.881 1.00 71.06 300 VAL A CA 1
ATOM 2343 C C . VAL A 1 300 ? -13.134 14.707 18.922 1.00 71.06 300 VAL A C 1
ATOM 2345 O O . VAL A 1 300 ? -13.511 15.564 19.716 1.00 71.06 300 VAL A O 1
ATOM 2348 N N . ARG A 1 301 ? -12.148 14.944 18.049 1.00 66.94 301 ARG A N 1
ATOM 2349 C CA . ARG A 1 301 ? -11.428 16.229 17.978 1.00 66.94 301 ARG A CA 1
ATOM 2350 C C . ARG A 1 301 ? -12.333 17.391 17.572 1.00 66.94 301 ARG A C 1
ATOM 2352 O O . ARG A 1 301 ? -12.146 18.489 18.085 1.00 66.94 301 ARG A O 1
ATOM 2359 N N . SER A 1 302 ? -13.309 17.165 16.691 1.00 67.69 302 SER A N 1
ATOM 2360 C CA . SER A 1 302 ? -14.240 18.210 16.256 1.00 67.69 302 SER A CA 1
ATOM 2361 C C . SER A 1 302 ? -15.281 18.555 17.323 1.00 67.69 302 SER A C 1
ATOM 2363 O O . SER A 1 302 ? -15.674 19.712 17.428 1.00 67.69 302 SER A O 1
ATOM 2365 N N . LYS A 1 303 ? -15.733 17.574 18.119 1.00 68.19 303 LYS A N 1
ATOM 2366 C CA . LYS A 1 303 ? -16.734 17.783 19.182 1.00 68.19 303 LYS A CA 1
ATOM 2367 C C . LYS A 1 303 ? -16.122 18.183 20.532 1.00 68.19 303 LYS A C 1
ATOM 2369 O O . LYS A 1 303 ? -16.779 18.866 21.311 1.00 68.19 303 LYS A O 1
ATOM 2374 N N . LEU A 1 304 ? -14.887 17.774 20.829 1.00 62.53 304 LEU A N 1
ATOM 2375 C CA . LEU A 1 304 ? -14.189 18.053 22.092 1.00 62.53 304 LEU A CA 1
ATOM 2376 C C . LEU A 1 304 ? -13.100 19.121 21.907 1.00 62.53 304 LEU A C 1
ATOM 2378 O O . LEU A 1 304 ? -11.915 18.884 22.150 1.00 62.53 304 LEU A O 1
ATOM 2382 N N . THR A 1 305 ? -13.487 20.326 21.494 1.00 50.25 305 THR A N 1
ATOM 2383 C CA . THR A 1 305 ? -12.581 21.484 21.450 1.00 50.25 305 THR A CA 1
ATOM 2384 C C . THR A 1 305 ? -11.970 21.747 22.836 1.00 50.25 305 THR A C 1
ATOM 2386 O O . THR A 1 305 ? -12.689 22.001 23.802 1.00 50.25 305 THR A O 1
ATOM 2389 N N . GLY A 1 306 ? -10.638 21.667 22.950 1.00 53.06 306 GLY A N 1
ATOM 2390 C CA . GLY A 1 306 ? -9.873 22.004 24.164 1.00 53.06 306 GLY A CA 1
ATOM 2391 C C . GLY A 1 306 ? -9.621 20.863 25.165 1.00 53.06 306 GLY A C 1
ATOM 2392 O O . GLY A 1 306 ? -8.852 21.049 26.106 1.00 53.06 306 GLY A O 1
ATOM 2393 N N . ARG A 1 307 ? -10.201 19.669 24.973 1.00 57.75 307 ARG A N 1
ATOM 2394 C CA . ARG A 1 307 ? -9.933 18.470 25.796 1.00 57.75 307 ARG A CA 1
ATOM 2395 C C . ARG A 1 307 ? -9.465 17.337 24.886 1.00 57.75 307 ARG A C 1
ATOM 2397 O O . ARG A 1 307 ? -10.271 16.549 24.408 1.00 57.75 307 ARG A O 1
ATOM 2404 N N . GLY A 1 308 ? -8.162 17.299 24.612 1.00 58.16 308 GLY A N 1
ATOM 2405 C CA . GLY A 1 308 ? -7.551 16.267 23.772 1.00 58.16 308 GLY A CA 1
ATOM 2406 C C . GLY A 1 308 ? -7.792 14.843 24.290 1.00 58.16 308 GLY A C 1
ATOM 2407 O O . GLY A 1 308 ? -8.136 14.635 25.457 1.00 58.16 308 GLY A O 1
ATOM 2408 N N . VAL A 1 309 ? -7.588 13.857 23.413 1.00 65.12 309 VAL A N 1
ATOM 2409 C CA . VAL A 1 309 ? -7.598 12.432 23.778 1.00 65.12 309 VAL A CA 1
ATOM 2410 C C . VAL A 1 309 ? -6.513 12.195 24.829 1.00 65.12 309 VAL A C 1
ATOM 2412 O O . VAL A 1 309 ? -5.353 12.542 24.612 1.00 65.12 309 VAL A O 1
ATOM 2415 N N . LYS A 1 310 ? -6.898 11.657 25.988 1.00 72.50 310 LYS A N 1
ATOM 2416 C CA . LYS A 1 310 ? -5.991 11.450 27.122 1.00 72.50 310 LYS A CA 1
ATOM 2417 C C . LYS A 1 310 ? -5.334 10.076 27.029 1.00 72.50 310 LYS A C 1
ATOM 2419 O O . LYS A 1 310 ? -6.003 9.095 26.720 1.00 72.50 310 LYS A O 1
ATOM 2424 N N . GLY A 1 311 ? -4.043 10.001 27.343 1.00 78.19 311 GLY A N 1
ATOM 2425 C CA . GLY A 1 311 ? -3.384 8.722 27.602 1.00 78.19 311 GLY A CA 1
ATOM 2426 C C . GLY A 1 311 ? -3.896 8.109 28.908 1.00 78.19 311 GLY A C 1
ATOM 2427 O O . GLY A 1 311 ? -4.164 8.833 29.867 1.00 78.19 311 GLY A O 1
ATOM 2428 N N . LEU A 1 312 ? -4.032 6.783 28.944 1.00 82.69 312 LEU A N 1
ATOM 2429 C CA . LEU A 1 312 ? -4.397 6.043 30.152 1.00 82.69 312 LEU A CA 1
ATOM 2430 C C . LEU A 1 312 ? -3.155 5.381 30.737 1.00 82.69 312 LEU A C 1
ATOM 2432 O O . LEU A 1 312 ? -2.542 4.534 30.092 1.00 82.69 312 LEU A O 1
ATOM 2436 N N . LEU A 1 313 ? -2.814 5.739 31.973 1.00 84.88 313 LEU A N 1
ATOM 2437 C CA . LEU A 1 313 ? -1.800 5.039 32.751 1.00 84.88 313 LEU A CA 1
ATOM 2438 C C . LEU A 1 313 ? -2.506 4.132 33.759 1.00 84.88 313 LEU A C 1
ATOM 2440 O O . LEU A 1 313 ? -3.037 4.600 34.762 1.00 84.88 313 LEU A O 1
ATOM 2444 N N . CYS A 1 314 ? -2.524 2.832 33.478 1.00 83.19 314 CYS A N 1
ATOM 2445 C CA . CYS A 1 314 ? -3.090 1.841 34.388 1.00 83.19 314 CYS A CA 1
ATOM 2446 C C . CYS A 1 314 ? -1.996 1.384 35.364 1.00 83.19 314 CYS A C 1
ATOM 2448 O O . CYS A 1 314 ? -1.127 0.601 34.981 1.00 83.19 314 CYS A O 1
ATOM 2450 N N . HIS A 1 315 ? -2.020 1.867 36.608 1.00 84.19 315 HIS A N 1
ATOM 2451 C CA . HIS A 1 315 ? -1.057 1.488 37.649 1.00 84.19 315 HIS A CA 1
ATOM 2452 C C . HIS A 1 315 ? -1.708 0.608 38.726 1.00 84.19 315 HIS A C 1
ATOM 2454 O O . HIS A 1 315 ? -2.917 0.645 38.934 1.00 84.19 315 HIS A O 1
ATOM 2460 N N . GLY A 1 316 ? -0.900 -0.193 39.420 1.00 77.88 316 GLY A N 1
ATOM 2461 C CA . GLY A 1 316 ? -1.331 -0.993 40.570 1.00 77.88 316 GLY A CA 1
ATOM 2462 C C . GLY A 1 316 ? -0.602 -2.330 40.643 1.00 77.88 316 GLY A C 1
ATOM 2463 O O . GLY A 1 316 ? -0.177 -2.857 39.616 1.00 77.88 316 GLY A O 1
ATOM 2464 N N . GLU A 1 317 ? -0.495 -2.901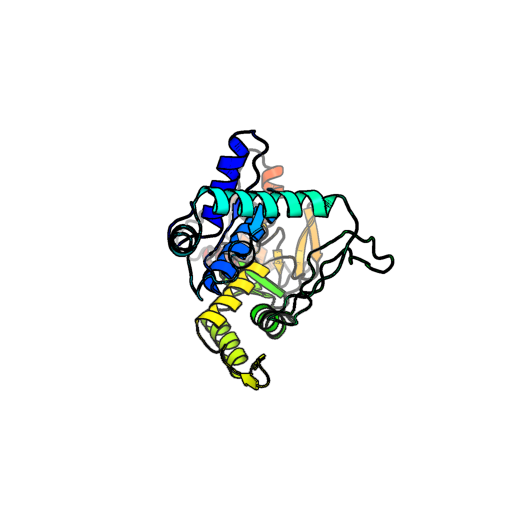 41.835 1.00 75.94 317 GLU A N 1
ATOM 2465 C CA . GLU A 1 317 ? 0.177 -4.184 42.071 1.00 75.94 317 GLU A CA 1
ATOM 2466 C C . GLU A 1 317 ? -0.794 -5.365 41.908 1.00 75.94 317 GLU A C 1
ATOM 2468 O O . GLU A 1 317 ? -1.980 -5.238 42.206 1.00 75.94 317 GLU A O 1
ATOM 2473 N N . GLY A 1 318 ? -0.309 -6.507 41.409 1.00 75.12 318 GLY A N 1
ATOM 2474 C CA . GLY A 1 318 ? -1.096 -7.744 41.284 1.00 75.12 318 GLY A CA 1
ATOM 2475 C C . GLY A 1 318 ? -1.937 -7.900 40.003 1.00 75.12 318 GLY A C 1
ATOM 2476 O O . GLY A 1 318 ? -1.944 -7.043 39.106 1.00 75.12 318 GLY A O 1
ATOM 2477 N N . SER A 1 319 ? -2.645 -9.037 39.929 1.00 71.38 319 SER A N 1
ATOM 2478 C CA . SER A 1 319 ? -3.462 -9.495 38.787 1.00 71.38 319 SER A CA 1
ATOM 2479 C C . SER A 1 319 ? -4.848 -8.835 38.739 1.00 71.38 319 SER A C 1
ATOM 2481 O O . SER A 1 319 ? -5.876 -9.502 38.782 1.00 71.38 319 SER A O 1
ATOM 2483 N N . ASN A 1 320 ? -4.883 -7.508 38.614 1.00 76.94 320 ASN A N 1
ATOM 2484 C CA . ASN A 1 320 ? -6.123 -6.715 38.690 1.00 76.94 320 ASN A CA 1
ATOM 2485 C C . ASN A 1 320 ? -6.745 -6.445 37.304 1.00 76.94 320 ASN A C 1
ATOM 2487 O O . ASN A 1 320 ? -7.249 -5.358 37.054 1.00 76.94 320 ASN A O 1
ATOM 2491 N N . GLY A 1 321 ? -6.604 -7.367 36.347 1.00 82.19 321 GLY A N 1
ATOM 2492 C CA . GLY A 1 321 ? -7.208 -7.236 35.011 1.00 82.19 321 GLY A CA 1
ATOM 2493 C C . GLY A 1 321 ? -6.521 -6.274 34.026 1.00 82.19 321 GLY A C 1
ATOM 2494 O O . GLY A 1 321 ? -6.916 -6.237 32.865 1.00 82.19 321 GLY A O 1
ATOM 2495 N N . LYS A 1 322 ? -5.460 -5.549 34.420 1.00 86.50 322 LYS A N 1
ATOM 2496 C CA . LYS A 1 322 ? -4.725 -4.596 33.550 1.00 86.50 322 LYS A CA 1
ATOM 2497 C C . LYS A 1 322 ? -4.245 -5.223 32.232 1.00 86.50 322 LYS A C 1
ATOM 2499 O O . LYS A 1 322 ? -4.507 -4.691 31.154 1.00 86.50 322 LYS A O 1
ATOM 2504 N N . ASP A 1 323 ? -3.566 -6.367 32.315 1.00 86.25 323 ASP A N 1
ATOM 2505 C CA . ASP A 1 323 ? -3.083 -7.084 31.130 1.00 86.25 323 ASP A CA 1
ATOM 2506 C C . ASP A 1 323 ? -4.221 -7.659 30.293 1.00 86.25 323 ASP A C 1
ATOM 2508 O O . ASP A 1 323 ? -4.130 -7.665 29.066 1.00 86.25 323 ASP A O 1
ATOM 2512 N N . THR A 1 324 ? -5.312 -8.080 30.936 1.00 89.62 324 THR A N 1
ATOM 2513 C CA . THR A 1 324 ? -6.512 -8.568 30.254 1.00 89.62 324 THR A CA 1
ATOM 2514 C C . THR A 1 324 ? -7.179 -7.449 29.459 1.00 89.62 324 THR A C 1
ATOM 2516 O O . THR A 1 324 ? -7.459 -7.636 28.280 1.00 89.62 324 THR A O 1
ATOM 2519 N N . LEU A 1 325 ? -7.351 -6.256 30.042 1.00 89.69 325 LEU A N 1
ATOM 2520 C CA . LEU A 1 325 ? -7.876 -5.080 29.337 1.00 89.69 325 LEU A CA 1
ATOM 2521 C C . LEU A 1 325 ? -6.998 -4.710 28.135 1.00 89.69 325 LEU A C 1
ATOM 2523 O O . LEU A 1 325 ? -7.506 -4.476 27.039 1.00 89.69 325 LEU A O 1
ATOM 2527 N N . ARG A 1 326 ? -5.670 -4.722 28.308 1.00 86.50 326 ARG A N 1
ATOM 2528 C CA . ARG A 1 326 ? -4.719 -4.497 27.210 1.00 86.50 326 ARG A CA 1
ATOM 2529 C C . ARG A 1 326 ? -4.846 -5.565 26.120 1.00 86.50 326 ARG A C 1
ATOM 2531 O O . ARG A 1 326 ? -4.808 -5.231 24.939 1.00 86.50 326 ARG A O 1
ATOM 2538 N N . ALA A 1 327 ? -4.985 -6.834 26.499 1.00 87.75 327 ALA A N 1
ATOM 2539 C CA . ALA A 1 327 ? -5.138 -7.945 25.565 1.00 87.75 327 ALA A CA 1
ATOM 2540 C C . ALA A 1 327 ? -6.450 -7.851 24.772 1.00 87.75 327 ALA A C 1
ATOM 2542 O O . ALA A 1 327 ? -6.430 -8.053 23.560 1.00 87.75 327 ALA A O 1
ATOM 2543 N N . VAL A 1 328 ? -7.557 -7.476 25.422 1.00 88.94 328 VAL A N 1
ATOM 2544 C CA . VAL A 1 328 ? -8.852 -7.247 24.763 1.00 88.94 328 VAL A CA 1
ATOM 2545 C C . VAL A 1 328 ? -8.755 -6.094 23.767 1.00 88.94 328 VAL A C 1
ATOM 2547 O O . VAL A 1 328 ? -9.128 -6.265 22.611 1.00 88.94 328 VAL A O 1
ATOM 2550 N N . LEU A 1 329 ? -8.179 -4.951 24.155 1.00 87.62 329 LEU A N 1
ATOM 2551 C CA . LEU A 1 329 ? -7.977 -3.836 23.222 1.00 87.62 329 LEU A CA 1
ATOM 2552 C C . LEU A 1 329 ? -7.080 -4.233 22.041 1.00 87.62 329 LEU A C 1
ATOM 2554 O O . LEU A 1 329 ? -7.380 -3.883 20.904 1.00 87.62 329 LEU A O 1
ATOM 2558 N N . ALA A 1 330 ? -6.018 -5.005 22.280 1.00 84.56 330 ALA A N 1
ATOM 2559 C CA . ALA A 1 330 ? -5.158 -5.513 21.212 1.00 84.56 330 ALA A CA 1
ATOM 2560 C C . ALA A 1 330 ? -5.878 -6.505 20.279 1.00 84.56 330 ALA A C 1
ATOM 2562 O O . ALA A 1 330 ? -5.524 -6.599 19.106 1.00 84.56 330 ALA A O 1
ATOM 2563 N N . ALA A 1 331 ? -6.871 -7.244 20.777 1.00 86.31 331 ALA A N 1
ATOM 2564 C CA . ALA A 1 331 ? -7.706 -8.124 19.962 1.00 86.31 331 ALA A CA 1
ATOM 2565 C C . ALA A 1 331 ? -8.732 -7.335 19.127 1.00 86.31 331 ALA A C 1
ATOM 2567 O O . ALA A 1 331 ? -8.986 -7.679 17.975 1.00 86.31 331 ALA A O 1
ATOM 2568 N N . VAL A 1 332 ? -9.278 -6.249 19.683 1.00 85.38 332 VAL A N 1
ATOM 2569 C CA . VAL A 1 332 ? -10.210 -5.346 18.990 1.00 85.38 332 VAL A CA 1
ATOM 2570 C C . VAL A 1 332 ? -9.497 -4.580 17.877 1.00 85.38 332 VAL A C 1
ATOM 2572 O O . VAL A 1 332 ? -9.913 -4.635 16.726 1.00 85.38 332 VAL A O 1
ATOM 2575 N N . PHE A 1 333 ? -8.394 -3.908 18.197 1.00 79.81 333 PHE A N 1
ATOM 2576 C CA . PHE A 1 333 ? -7.673 -3.026 17.274 1.00 79.81 333 PHE A CA 1
ATOM 2577 C C . PHE A 1 333 ? -6.578 -3.725 16.458 1.00 79.81 333 PHE A C 1
ATOM 2579 O O . PHE A 1 333 ? -5.824 -3.075 15.733 1.00 79.81 333 PHE A O 1
ATOM 2586 N N . GLY A 1 334 ? -6.453 -5.045 16.604 1.00 71.50 334 GLY A N 1
ATOM 2587 C CA . GLY A 1 334 ? -5.353 -5.825 16.054 1.00 71.50 334 GLY A CA 1
ATOM 2588 C C . GLY A 1 334 ? -3.980 -5.426 16.618 1.00 71.50 334 GLY A C 1
ATOM 2589 O O . GLY A 1 334 ? -3.782 -4.405 17.284 1.00 71.50 334 GLY A O 1
ATOM 2590 N N . ARG A 1 335 ? -2.962 -6.237 16.321 1.00 62.03 335 ARG A N 1
ATOM 2591 C CA . ARG A 1 335 ? -1.561 -5.886 16.604 1.00 62.03 335 ARG A CA 1
ATOM 2592 C C . ARG A 1 335 ? -1.044 -4.920 15.525 1.00 62.03 335 ARG A C 1
ATOM 2594 O O . ARG A 1 335 ? -0.232 -5.333 14.707 1.00 62.03 335 ARG A O 1
ATOM 2601 N N . GLY A 1 336 ? -1.528 -3.675 15.469 1.00 53.06 336 GLY A N 1
ATOM 2602 C CA . GLY A 1 336 ? -1.094 -2.778 14.383 1.00 53.06 336 GLY A CA 1
ATOM 2603 C C . GLY A 1 336 ? -1.562 -1.322 14.358 1.00 53.06 336 GLY A C 1
ATOM 2604 O O . GLY A 1 336 ? -1.074 -0.584 13.508 1.00 53.06 336 GLY A O 1
ATOM 2605 N N . MET A 1 337 ? -2.444 -0.855 15.254 1.00 51.03 337 MET A N 1
ATOM 2606 C CA . MET A 1 337 ? -2.853 0.568 15.237 1.00 51.03 337 MET A CA 1
ATOM 2607 C C . MET A 1 337 ? -1.719 1.562 15.536 1.00 51.03 337 MET A C 1
ATOM 2609 O O . MET A 1 337 ? -1.832 2.744 15.222 1.00 51.03 337 MET A O 1
ATOM 2613 N N . THR A 1 338 ? -0.618 1.101 16.119 1.00 38.62 338 THR A N 1
ATOM 2614 C CA . THR A 1 338 ? 0.640 1.847 16.175 1.00 38.62 338 THR A CA 1
ATOM 2615 C C . THR A 1 338 ? 1.609 1.161 15.225 1.00 38.62 338 THR A C 1
ATOM 2617 O O . THR A 1 338 ? 1.870 -0.032 15.400 1.00 38.62 338 THR A O 1
ATOM 2620 N N . GLY A 1 339 ? 2.087 1.894 14.216 1.00 34.12 339 GLY A N 1
ATOM 2621 C CA . GLY A 1 339 ? 3.027 1.394 13.213 1.00 34.12 339 GLY A CA 1
ATOM 2622 C C . GLY A 1 339 ? 4.213 0.652 13.834 1.00 34.12 339 GLY A C 1
ATOM 2623 O O . GLY A 1 339 ? 4.619 0.944 14.961 1.00 34.12 339 GLY A O 1
ATOM 2624 N N . ARG A 1 340 ? 4.724 -0.341 13.102 1.00 30.25 340 ARG A N 1
ATOM 2625 C CA . ARG A 1 340 ? 6.053 -0.893 13.371 1.00 30.25 340 ARG A CA 1
ATOM 2626 C C . ARG A 1 340 ? 7.130 0.101 12.981 1.00 30.25 340 ARG A C 1
ATOM 2628 O O . ARG A 1 340 ? 6.915 0.803 11.968 1.00 30.25 340 ARG A O 1
#

Organism: NCBI:txid259945

Radius of gyration: 34.9 Å; chains: 1; bounding box: 68×58×97 Å

Foldseek 3Di:
DDDDDDDDLVNLLVVQVVVVVVVDLDAEEDEFFQEPSRVVVLVSSVVSCVVVVGHYHYDYPCQLPVPADRRRDPVSSVVVDPPVSSVVSSVVVVVVVVVPVPDDDDDDDDPPPSDPDDDDDDDPPVPPPPPPDDDDDDDDPLNVLCCVPPVVWQWAADPNFIWTDPQQATETDDPVNQLVVSLVVLCVDWDCDPNDTDSPQSDPVNSVVNSNVNNVVRYDDPVQEPDAFFREPQATWHQDLVRDIDGDGDDSSRHYHFYAYHDDPPDDCVVVVVLLVLDDPVRSVLLVVLLVCLRPVPSCCVVDPPDHRDDDDDDDDDDSNPVVSVVNSCRRRPPPPPHD